Protein AF-0000000074705940 (afdb_homodimer)

Organism: Acropora cervicornis (NCBI:txid6130)

Structure (mmCIF, N/CA/C/O backbone):
data_AF-0000000074705940-model_v1
#
loop_
_entity.id
_entity.type
_entity.pdbx_description
1 polymer 'Gag-Pro-Pol polyprotein'
#
loop_
_atom_site.group_PDB
_atom_site.id
_atom_site.type_symbol
_atom_site.label_atom_id
_atom_site.label_alt_id
_atom_site.label_comp_id
_atom_site.label_asym_id
_atom_site.label_entity_id
_atom_site.label_seq_id
_atom_site.pdbx_PDB_ins_code
_atom_site.Cartn_x
_atom_site.Cartn_y
_atom_site.Cartn_z
_atom_site.occupancy
_atom_site.B_iso_or_equiv
_atom_site.auth_seq_id
_atom_site.auth_comp_id
_atom_site.auth_asym_id
_atom_site.auth_atom_id
_atom_site.pdbx_PDB_model_num
ATOM 1 N N . MET A 1 1 ? -5.082 -8.648 -5.16 1 94.31 1 MET A N 1
ATOM 2 C CA . MET A 1 1 ? -4.391 -9.68 -4.395 1 94.31 1 MET A CA 1
ATOM 3 C C . MET A 1 1 ? -5 -9.82 -3.002 1 94.31 1 MET A C 1
ATOM 5 O O . MET A 1 1 ? -5.445 -8.836 -2.41 1 94.31 1 MET A O 1
ATOM 9 N N . CYS A 1 2 ? -5.07 -11.102 -2.525 1 95.38 2 CYS A N 1
ATOM 10 C CA . CYS A 1 2 ? -5.66 -11.312 -1.208 1 95.38 2 CYS A CA 1
ATOM 11 C C . CYS A 1 2 ? -4.84 -12.312 -0.397 1 95.38 2 CYS A C 1
ATOM 13 O O . CYS A 1 2 ? -4.43 -13.352 -0.914 1 95.38 2 CYS A O 1
ATOM 15 N N . ASP A 1 3 ? -4.586 -11.875 0.833 1 94.19 3 ASP A N 1
ATOM 16 C CA . ASP A 1 3 ? -3.916 -12.789 1.751 1 94.19 3 ASP A CA 1
ATOM 17 C C . ASP A 1 3 ? -4.863 -13.898 2.207 1 94.19 3 ASP A C 1
ATOM 19 O O . ASP A 1 3 ? -5.965 -13.625 2.682 1 94.19 3 ASP A O 1
ATOM 23 N N . TYR A 1 4 ? -4.371 -15.07 2.131 1 91.56 4 TYR A N 1
ATOM 24 C CA . TYR A 1 4 ? -5.238 -16.219 2.369 1 91.56 4 TYR A CA 1
ATOM 25 C C . TYR A 1 4 ? -5.609 -16.328 3.842 1 91.56 4 TYR A C 1
ATOM 27 O O . TYR A 1 4 ? -6.734 -16.703 4.18 1 91.56 4 TYR A O 1
ATOM 35 N N . TYR A 1 5 ? -4.73 -15.961 4.664 1 92.38 5 TYR A N 1
ATOM 36 C CA . TYR A 1 5 ? -4.941 -16.109 6.098 1 92.38 5 TYR A CA 1
ATOM 37 C C . TYR A 1 5 ? -5.824 -14.992 6.641 1 92.38 5 TYR A C 1
ATOM 39 O O . TYR A 1 5 ? -6.867 -15.25 7.246 1 92.38 5 TYR A O 1
ATOM 47 N N . SER A 1 6 ? -5.48 -13.828 6.305 1 94.56 6 SER A N 1
ATOM 48 C CA . SER A 1 6 ? -6.137 -12.68 6.918 1 94.56 6 SER A CA 1
ATOM 49 C C . SER A 1 6 ? -7.34 -12.227 6.098 1 94.56 6 SER A C 1
ATOM 51 O O . SER A 1 6 ? -8.172 -11.461 6.578 1 94.56 6 SER A O 1
ATOM 53 N N . LYS A 1 7 ? -7.348 -12.633 4.785 1 94.62 7 LYS A N 1
ATOM 54 C CA . LYS A 1 7 ? -8.383 -12.203 3.852 1 94.62 7 LYS A CA 1
ATOM 55 C C . LYS A 1 7 ? -8.266 -10.711 3.541 1 94.62 7 LYS A C 1
ATOM 57 O O . LYS A 1 7 ? -9.219 -10.086 3.078 1 94.62 7 LYS A O 1
ATOM 62 N N . PHE A 1 8 ? -7.102 -10.164 3.848 1 96.94 8 PHE A N 1
ATOM 63 C CA . PHE A 1 8 ? -6.836 -8.766 3.557 1 96.94 8 PHE A CA 1
ATOM 64 C C . PHE A 1 8 ? -6.691 -8.539 2.057 1 96.94 8 PHE A C 1
ATOM 66 O O . PHE A 1 8 ? -5.762 -9.055 1.434 1 96.94 8 PHE A O 1
ATOM 73 N N . PRO A 1 9 ? -7.527 -7.691 1.477 1 97.06 9 PRO A N 1
ATOM 74 C CA . PRO A 1 9 ? -7.445 -7.465 0.032 1 97.06 9 PRO A CA 1
ATOM 75 C C . PRO A 1 9 ? -6.566 -6.27 -0.33 1 97.06 9 PRO A C 1
ATOM 77 O O . PRO A 1 9 ? -6.59 -5.25 0.361 1 97.06 9 PRO A O 1
ATOM 80 N N . VAL A 1 10 ? -5.762 -6.418 -1.324 1 96.25 10 VAL A N 1
ATOM 81 C CA . VAL A 1 10 ? -5.027 -5.324 -1.951 1 96.25 10 VAL A CA 1
ATOM 82 C C . VAL A 1 10 ? -5.496 -5.148 -3.395 1 96.25 10 VAL A C 1
ATOM 84 O O . VAL A 1 10 ? -5.484 -6.102 -4.176 1 96.25 10 VAL A O 1
ATOM 87 N N . ILE A 1 11 ? -5.848 -3.875 -3.658 1 94.62 11 ILE A N 1
ATOM 88 C CA . ILE A 1 11 ? -6.406 -3.605 -4.98 1 94.62 11 ILE A CA 1
ATOM 89 C C . ILE A 1 11 ? -5.523 -2.598 -5.715 1 94.62 11 ILE A C 1
ATOM 91 O O . ILE A 1 11 ? -5.113 -1.586 -5.141 1 94.62 11 ILE A O 1
ATOM 95 N N . LYS A 1 12 ? -5.215 -2.91 -6.926 1 93.06 12 LYS A N 1
ATOM 96 C CA . LYS A 1 12 ? -4.48 -2.006 -7.809 1 93.06 12 LYS A CA 1
ATOM 97 C C . LYS A 1 12 ? -5.203 -1.836 -9.141 1 93.06 12 LYS A C 1
ATOM 99 O O . LYS A 1 12 ? -5.746 -2.799 -9.688 1 93.06 12 LYS A O 1
ATOM 104 N N . LYS A 1 13 ? -5.203 -0.625 -9.602 1 87.81 13 LYS A N 1
ATOM 105 C CA . LYS A 1 13 ? -5.863 -0.344 -10.875 1 87.81 13 LYS A CA 1
ATOM 106 C C . LYS A 1 13 ? -4.91 -0.562 -12.047 1 87.81 13 LYS A C 1
ATOM 108 O O . LYS A 1 13 ? -3.764 -0.112 -12.016 1 87.81 13 LYS A O 1
ATOM 113 N N . ILE A 1 14 ? -5.301 -1.332 -12.969 1 89 14 ILE A N 1
ATOM 114 C CA . ILE A 1 14 ? -4.586 -1.507 -14.227 1 89 14 ILE A CA 1
ATOM 115 C C . ILE A 1 14 ? -5.434 -0.977 -15.383 1 89 14 ILE A C 1
ATOM 117 O O . ILE A 1 14 ? -6.57 -1.419 -15.578 1 89 14 ILE A O 1
ATOM 121 N N . PRO A 1 15 ? -4.867 0.043 -16.031 1 82.88 15 PRO A N 1
ATOM 122 C CA . PRO A 1 15 ? -5.641 0.528 -17.172 1 82.88 15 PRO A CA 1
ATOM 123 C C . PRO A 1 15 ? -5.996 -0.584 -18.156 1 82.88 15 PRO A C 1
ATOM 125 O O . PRO A 1 15 ? -5.223 -1.53 -18.328 1 82.88 15 PRO A O 1
ATOM 128 N N . SER A 1 16 ? -7.137 -0.348 -18.734 1 81.75 16 SER A N 1
ATOM 129 C CA . SER A 1 16 ? -7.648 -1.353 -19.656 1 81.75 16 SER A CA 1
ATOM 130 C C . SER A 1 16 ? -6.641 -1.646 -20.766 1 81.75 16 SER A C 1
ATOM 132 O O . SER A 1 16 ? -6.059 -0.725 -21.344 1 81.75 16 SER A O 1
ATOM 134 N N . GLY A 1 17 ? -6.438 -2.924 -21.062 1 80.44 17 GLY A N 1
ATOM 135 C CA . GLY A 1 17 ? -5.562 -3.354 -22.141 1 80.44 17 GLY A CA 1
ATOM 136 C C . GLY A 1 17 ? -4.094 -3.326 -21.75 1 80.44 17 GLY A C 1
ATOM 137 O O . GLY A 1 17 ? -3.227 -3.596 -22.594 1 80.44 17 GLY A O 1
ATOM 138 N N . GLN A 1 18 ? -3.877 -3.062 -20.516 1 82.75 18 GLN A N 1
ATOM 139 C CA . GLN A 1 18 ? -2.48 -2.916 -20.125 1 82.75 18 GLN A CA 1
ATOM 140 C C . GLN A 1 18 ? -2.076 -4.004 -19.125 1 82.75 18 GLN A C 1
ATOM 142 O O . GLN A 1 18 ? -1.107 -3.842 -18.391 1 82.75 18 GLN A O 1
ATOM 147 N N . SER A 1 19 ? -2.83 -5.043 -19.156 1 87.12 19 SER A N 1
ATOM 148 C CA . SER A 1 19 ? -2.508 -6.129 -18.234 1 87.12 19 SER A CA 1
ATOM 149 C C . SER A 1 19 ? -1.449 -7.055 -18.828 1 87.12 19 SER A C 1
ATOM 151 O O . SER A 1 19 ? -1.699 -8.242 -19.016 1 87.12 19 SER A O 1
ATOM 153 N N . THR A 1 20 ? -0.323 -6.531 -19.125 1 90.94 20 THR A N 1
ATOM 154 C CA . THR A 1 20 ? 0.805 -7.309 -19.625 1 90.94 20 THR A CA 1
ATOM 155 C C . THR A 1 20 ? 1.557 -7.973 -18.484 1 90.94 20 THR A C 1
ATOM 157 O O . THR A 1 20 ? 1.357 -7.621 -17.312 1 90.94 20 THR A O 1
ATOM 160 N N . GLY A 1 21 ? 2.352 -8.938 -18.828 1 93.69 21 GLY A N 1
ATOM 161 C CA . GLY A 1 21 ? 3.191 -9.578 -17.828 1 93.69 21 GLY A CA 1
ATOM 162 C C . GLY A 1 21 ? 4.035 -8.594 -17.047 1 93.69 21 GLY A C 1
ATOM 163 O O . GLY A 1 21 ? 4.055 -8.633 -15.812 1 93.69 21 GLY A O 1
ATOM 164 N N . GLN A 1 22 ? 4.59 -7.672 -17.766 1 94.88 22 GLN A N 1
ATOM 165 C CA . GLN A 1 22 ? 5.48 -6.707 -17.125 1 94.88 22 GLN A CA 1
ATOM 166 C C . GLN A 1 22 ? 4.703 -5.773 -16.203 1 94.88 22 GLN A C 1
ATOM 168 O O . GLN A 1 22 ? 5.18 -5.43 -15.117 1 94.88 22 GLN A O 1
ATOM 173 N N . THR A 1 23 ? 3.582 -5.379 -16.625 1 95 23 THR A N 1
ATOM 174 C CA . THR A 1 23 ? 2.756 -4.508 -15.789 1 95 23 THR A CA 1
ATOM 175 C C . THR A 1 23 ? 2.385 -5.203 -14.477 1 95 23 THR A C 1
ATOM 177 O O . THR A 1 23 ? 2.498 -4.609 -13.406 1 95 23 THR A O 1
ATOM 180 N N . VAL A 1 24 ? 2.012 -6.414 -14.594 1 95.56 24 VAL A N 1
ATOM 181 C CA . VAL A 1 24 ? 1.584 -7.172 -13.422 1 95.56 24 VAL A CA 1
ATOM 182 C C . VAL A 1 24 ? 2.779 -7.426 -12.508 1 95.56 24 VAL A C 1
ATOM 184 O O . VAL A 1 24 ? 2.654 -7.363 -11.281 1 95.56 24 VAL A O 1
ATOM 187 N N . VAL A 1 25 ? 3.869 -7.703 -13.109 1 97.06 25 VAL A N 1
ATOM 188 C CA . VAL A 1 25 ? 5.09 -7.887 -12.336 1 97.06 25 VAL A CA 1
ATOM 189 C C . VAL A 1 25 ? 5.379 -6.625 -11.516 1 97.06 25 VAL A C 1
ATOM 191 O O . VAL A 1 25 ? 5.598 -6.699 -10.305 1 97.06 25 VAL A O 1
ATOM 194 N N . ASN A 1 26 ? 5.324 -5.492 -12.156 1 95.62 26 ASN A N 1
ATOM 195 C CA . ASN A 1 26 ? 5.629 -4.238 -11.477 1 95.62 26 ASN A CA 1
ATOM 196 C C . ASN A 1 26 ? 4.633 -3.949 -10.359 1 95.62 26 ASN A C 1
ATOM 198 O O . ASN A 1 26 ? 5.02 -3.475 -9.289 1 95.62 26 ASN A O 1
ATOM 202 N N . LEU A 1 27 ? 3.469 -4.215 -10.625 1 95.5 27 LEU A N 1
ATOM 203 C CA . LEU A 1 27 ? 2.443 -3.984 -9.609 1 95.5 27 LEU A CA 1
ATOM 204 C C . LEU A 1 27 ? 2.633 -4.922 -8.422 1 95.5 27 LEU A C 1
ATOM 206 O O . LEU A 1 27 ? 2.473 -4.512 -7.27 1 95.5 27 LEU A O 1
ATOM 210 N N . THR A 1 28 ? 2.926 -6.141 -8.75 1 97.12 28 THR A N 1
ATOM 211 C CA . THR A 1 28 ? 3.17 -7.113 -7.691 1 97.12 28 THR A CA 1
ATOM 212 C C . THR A 1 28 ? 4.387 -6.711 -6.859 1 97.12 28 THR A C 1
ATOM 214 O O . THR A 1 28 ? 4.363 -6.801 -5.629 1 97.12 28 THR A O 1
ATOM 217 N N . LYS A 1 29 ? 5.43 -6.258 -7.527 1 97.75 29 LYS A N 1
ATOM 218 C CA . LYS A 1 29 ? 6.605 -5.766 -6.82 1 97.75 29 LYS A CA 1
ATOM 219 C C . LYS A 1 29 ? 6.25 -4.605 -5.895 1 97.75 29 LYS A C 1
ATOM 221 O O . LYS A 1 29 ? 6.746 -4.523 -4.77 1 97.75 29 LYS A O 1
ATOM 226 N N . CYS A 1 30 ? 5.445 -3.777 -6.371 1 96.25 30 CYS A N 1
ATOM 227 C CA . CYS A 1 30 ? 4.996 -2.641 -5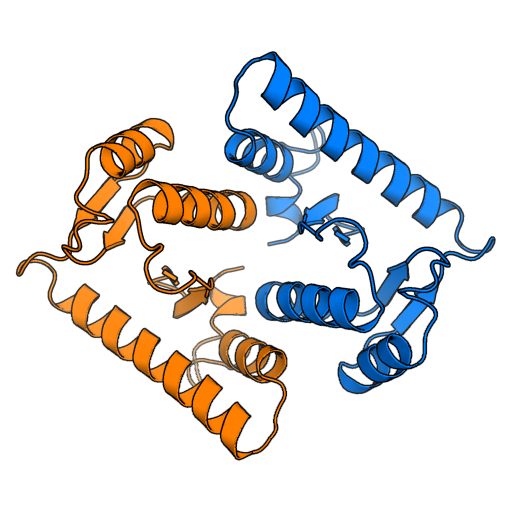.578 1 96.25 30 CYS A CA 1
ATOM 228 C C . CYS A 1 30 ? 4.324 -3.105 -4.289 1 96.25 30 CYS A C 1
ATOM 230 O O . CYS A 1 30 ? 4.656 -2.629 -3.203 1 96.25 30 CYS A O 1
ATOM 232 N N . VAL A 1 31 ? 3.439 -3.994 -4.477 1 96.44 31 VAL A N 1
ATOM 233 C CA . VAL A 1 31 ? 2.713 -4.527 -3.328 1 96.44 31 VAL A CA 1
ATOM 234 C C . VAL A 1 31 ? 3.689 -5.188 -2.357 1 96.44 31 VAL A C 1
ATOM 236 O O . VAL A 1 31 ? 3.65 -4.926 -1.152 1 96.44 31 VAL A O 1
ATOM 239 N N . MET A 1 32 ? 4.609 -5.977 -2.867 1 97.44 32 MET A N 1
ATOM 240 C CA . MET A 1 32 ? 5.547 -6.723 -2.031 1 97.44 32 MET A CA 1
ATOM 241 C C . MET A 1 32 ? 6.523 -5.777 -1.338 1 97.44 32 MET A C 1
ATOM 243 O O . MET A 1 32 ? 6.945 -6.035 -0.209 1 97.44 32 MET A O 1
ATOM 247 N N . SER A 1 33 ? 6.871 -4.742 -2.018 1 97.31 33 SER A N 1
ATOM 248 C CA . SER A 1 33 ? 7.789 -3.781 -1.42 1 97.31 33 SER A CA 1
ATOM 249 C C . SER A 1 33 ? 7.191 -3.152 -0.165 1 97.31 33 SER A C 1
ATOM 251 O O . SER A 1 33 ? 7.926 -2.689 0.711 1 97.31 33 SER A O 1
ATOM 253 N N . GLU A 1 34 ? 5.891 -3.127 -0.079 1 95 34 GLU A N 1
ATOM 254 C CA . GLU A 1 34 ? 5.211 -2.504 1.053 1 95 34 GLU A CA 1
ATOM 255 C C . GLU A 1 34 ? 4.75 -3.549 2.064 1 95 34 GLU A C 1
ATOM 257 O O . GLU A 1 34 ? 4.816 -3.32 3.273 1 95 34 GLU A O 1
ATOM 262 N N . GLN A 1 35 ? 4.395 -4.711 1.562 1 94.62 35 GLN A N 1
ATOM 263 C CA . GLN A 1 35 ? 3.734 -5.676 2.432 1 94.62 35 GLN A CA 1
ATOM 264 C C . GLN A 1 35 ? 4.648 -6.859 2.732 1 94.62 35 GLN A C 1
ATOM 266 O O . GLN A 1 35 ? 4.34 -7.688 3.592 1 94.62 35 GLN A O 1
ATOM 271 N N . GLY A 1 36 ? 5.77 -6.941 1.981 1 94.88 36 GLY A N 1
ATOM 272 C CA . GLY A 1 36 ? 6.656 -8.086 2.121 1 94.88 36 GLY A CA 1
ATOM 273 C C . GLY A 1 36 ? 6.445 -9.133 1.048 1 94.88 36 GLY A C 1
ATOM 274 O O . GLY A 1 36 ? 5.473 -9.078 0.294 1 94.88 36 GLY A O 1
ATOM 275 N N . VAL A 1 37 ? 7.379 -10.047 0.986 1 97.38 37 VAL A N 1
ATOM 276 C CA . VAL A 1 37 ? 7.336 -11.102 -0.019 1 97.38 37 VAL A CA 1
ATOM 277 C C . VAL A 1 37 ? 6.699 -12.352 0.574 1 97.38 37 VAL A C 1
ATOM 279 O O . VAL A 1 37 ? 7.199 -12.906 1.554 1 97.38 37 VAL A O 1
ATOM 282 N N . PRO A 1 38 ? 5.648 -12.828 0.018 1 96.5 38 PRO A N 1
ATOM 283 C CA . PRO A 1 38 ? 5.047 -14.07 0.507 1 96.5 38 PRO A CA 1
ATOM 284 C C . PRO A 1 38 ? 5.836 -15.312 0.088 1 96.5 38 PRO A C 1
ATOM 286 O O . PRO A 1 38 ? 6.672 -15.242 -0.815 1 96.5 38 PRO A O 1
ATOM 289 N N . GLU A 1 39 ? 5.492 -16.391 0.708 1 96.81 39 GLU A N 1
ATOM 290 C CA . GLU A 1 39 ? 6.121 -17.656 0.331 1 96.81 39 GLU A CA 1
ATOM 291 C C . GLU A 1 39 ? 5.559 -18.188 -0.985 1 96.81 39 GLU A C 1
ATOM 293 O O . GLU A 1 39 ? 6.297 -18.734 -1.802 1 96.81 39 GLU A O 1
ATOM 298 N N . VAL A 1 40 ? 4.207 -17.969 -1.119 1 95.38 40 VAL A N 1
ATOM 299 C CA . VAL A 1 40 ? 3.527 -18.531 -2.281 1 95.38 40 VAL A CA 1
ATOM 300 C C . VAL A 1 40 ? 2.541 -17.516 -2.846 1 95.38 40 VAL A C 1
ATOM 302 O O . VAL A 1 40 ? 1.824 -16.844 -2.092 1 95.38 40 VAL A O 1
ATOM 305 N N . ILE A 1 41 ? 2.539 -17.359 -4.121 1 95.38 41 ILE A N 1
ATOM 306 C CA . ILE A 1 41 ? 1.496 -16.625 -4.828 1 95.38 41 ILE A CA 1
ATOM 307 C C . ILE A 1 41 ? 0.746 -17.578 -5.766 1 95.38 41 ILE A C 1
ATOM 309 O O . ILE A 1 41 ? 1.361 -18.297 -6.551 1 95.38 41 ILE A O 1
ATOM 313 N N . ILE A 1 42 ? -0.538 -17.578 -5.609 1 93.38 42 ILE A N 1
ATOM 314 C CA . ILE A 1 42 ? -1.394 -18.359 -6.492 1 93.38 42 ILE A CA 1
ATOM 315 C C . ILE A 1 42 ? -2.164 -17.438 -7.426 1 93.38 42 ILE A C 1
ATOM 317 O O . ILE A 1 42 ? -2.793 -16.469 -6.98 1 93.38 42 ILE A O 1
ATOM 321 N N . SER A 1 43 ? -2.053 -17.672 -8.719 1 91.88 43 SER A N 1
ATOM 322 C CA . SER A 1 43 ? -2.779 -16.859 -9.688 1 91.88 43 SER A CA 1
ATOM 323 C C . SER A 1 43 ? -3.578 -17.734 -10.648 1 91.88 43 SER A C 1
ATOM 325 O O . SER A 1 43 ? -3.445 -18.969 -10.641 1 91.88 43 SER A O 1
ATOM 327 N N . ASP A 1 44 ? -4.449 -17.156 -11.359 1 86.56 44 ASP A N 1
ATOM 328 C CA . ASP A 1 44 ? -5.102 -17.906 -12.43 1 86.56 44 ASP A CA 1
ATOM 329 C C . ASP A 1 44 ? -4.145 -18.141 -13.594 1 86.56 44 ASP A C 1
ATOM 331 O O . ASP A 1 44 ? -2.961 -17.812 -13.508 1 86.56 44 ASP A O 1
ATOM 335 N N . ASN A 1 45 ? -4.617 -18.766 -14.68 1 85.38 45 ASN A N 1
ATOM 336 C CA . ASN A 1 45 ? -3.766 -19.141 -15.805 1 85.38 45 ASN A CA 1
ATOM 337 C C . ASN A 1 45 ? -3.768 -18.078 -16.891 1 85.38 45 ASN A C 1
ATOM 339 O O . ASN A 1 45 ? -3.646 -18.391 -18.078 1 85.38 45 ASN A O 1
ATOM 343 N N . GLY A 1 46 ? -3.906 -16.844 -16.5 1 88.12 46 GLY A N 1
ATOM 344 C CA . GLY A 1 46 ? -3.842 -15.789 -17.484 1 88.12 46 GLY A CA 1
ATOM 345 C C . GLY A 1 46 ? -2.455 -15.602 -18.062 1 88.12 46 GLY A C 1
ATOM 346 O O . GLY A 1 46 ? -1.452 -15.82 -17.391 1 88.12 46 GLY A O 1
ATOM 347 N N . PRO A 1 47 ? -2.432 -15.188 -19.234 1 91.25 47 PRO A N 1
ATOM 348 C CA . PRO A 1 47 ? -1.135 -15.039 -19.906 1 91.25 47 PRO A CA 1
ATOM 349 C C . PRO A 1 47 ? -0.22 -14.047 -19.188 1 91.25 47 PRO A C 1
ATOM 351 O O . PRO A 1 47 ? 1.005 -14.133 -19.297 1 91.25 47 PRO A O 1
ATOM 354 N N . GLN A 1 48 ? -0.798 -13.102 -18.453 1 92.56 48 GLN A N 1
ATOM 355 C CA . GLN A 1 48 ? 0.003 -12.125 -17.719 1 92.56 48 GLN A CA 1
ATOM 356 C C . GLN A 1 48 ? 0.767 -12.781 -16.578 1 92.56 48 GLN A C 1
ATOM 358 O O . GLN A 1 48 ? 1.762 -12.234 -16.094 1 92.56 48 GLN A O 1
ATOM 363 N N . TYR A 1 49 ? 0.332 -13.914 -16.203 1 93.31 49 TYR A N 1
ATOM 364 C CA . TYR A 1 49 ? 0.987 -14.625 -15.117 1 93.31 49 TYR A CA 1
ATOM 365 C C . TYR A 1 49 ? 1.815 -15.789 -15.641 1 93.31 49 TYR A C 1
ATOM 367 O O . TYR A 1 49 ? 2.857 -16.125 -15.07 1 93.31 49 TYR A O 1
ATOM 375 N N . ASP A 1 50 ? 1.225 -16.391 -16.625 1 91.5 50 ASP A N 1
ATOM 376 C CA . ASP A 1 50 ? 1.934 -17.5 -17.266 1 91.5 50 ASP A CA 1
ATOM 377 C C . ASP A 1 50 ? 2.863 -16.984 -18.359 1 91.5 50 ASP A C 1
ATOM 379 O O . ASP A 1 50 ? 2.611 -17.219 -19.547 1 91.5 50 ASP A O 1
ATOM 383 N N . CYS A 1 51 ? 3.887 -16.375 -18.109 1 93.38 51 CYS A N 1
ATOM 384 C CA . CYS A 1 51 ? 4.844 -15.789 -19.047 1 93.38 51 CYS A CA 1
ATOM 385 C C . CYS A 1 51 ? 6.254 -15.805 -18.469 1 93.38 51 CYS A C 1
ATOM 387 O O . CYS A 1 51 ? 6.434 -16.031 -17.266 1 93.38 51 CYS A O 1
ATOM 389 N N . ARG A 1 52 ? 7.18 -15.641 -19.266 1 95.56 52 ARG A N 1
ATOM 390 C CA . ARG A 1 52 ? 8.586 -15.703 -18.875 1 95.56 52 ARG A CA 1
ATOM 391 C C . ARG A 1 52 ? 8.922 -14.609 -17.859 1 95.56 52 ARG A C 1
ATOM 393 O O . ARG A 1 52 ? 9.688 -14.844 -16.922 1 95.56 52 ARG A O 1
ATOM 400 N N . SER A 1 53 ? 8.336 -13.453 -18 1 95.94 53 SER A N 1
ATOM 401 C CA . SER A 1 53 ? 8.633 -12.328 -17.125 1 95.94 53 SER A CA 1
ATOM 402 C C . SER A 1 53 ? 8.211 -12.625 -15.688 1 95.94 53 SER A C 1
ATOM 404 O O . SER A 1 53 ? 8.945 -12.328 -14.75 1 95.94 53 SER A O 1
ATOM 406 N N . TYR A 1 54 ? 7.125 -13.211 -15.555 1 96.81 54 TYR A N 1
ATOM 407 C CA . TYR A 1 54 ? 6.633 -13.492 -14.211 1 96.81 54 TYR A CA 1
ATOM 408 C C . TYR A 1 54 ? 7.41 -14.633 -13.57 1 96.81 54 TYR A C 1
ATOM 410 O O . TYR A 1 54 ? 7.633 -14.641 -12.359 1 96.81 54 TYR A O 1
ATOM 418 N N . LYS A 1 55 ? 7.797 -15.586 -14.383 1 96.31 55 LYS A N 1
ATOM 419 C CA . LYS A 1 55 ? 8.625 -16.672 -13.891 1 96.31 55 LYS A CA 1
ATOM 420 C C . LYS A 1 55 ? 9.977 -16.172 -13.383 1 96.31 55 LYS A C 1
ATOM 422 O O . LYS A 1 55 ? 10.414 -16.547 -12.297 1 96.31 55 LYS A O 1
ATOM 427 N N . GLN A 1 56 ? 10.578 -15.359 -14.141 1 97.62 56 GLN A N 1
ATOM 428 C CA . GLN A 1 56 ? 11.844 -14.758 -13.734 1 97.62 56 GLN A CA 1
ATOM 429 C C . GLN A 1 56 ? 11.68 -13.938 -12.453 1 97.62 56 GLN A C 1
ATOM 431 O O . GLN A 1 56 ? 12.523 -13.984 -11.562 1 97.62 56 GLN A O 1
ATOM 436 N N . PHE A 1 57 ? 10.609 -13.188 -12.477 1 98.06 57 PHE A N 1
ATOM 437 C CA . PHE A 1 57 ? 10.258 -12.367 -11.32 1 98.06 57 PHE A CA 1
ATOM 438 C C . PHE A 1 57 ? 10.156 -13.227 -10.062 1 98.06 57 PHE A C 1
ATOM 440 O O . PHE A 1 57 ? 10.758 -12.906 -9.031 1 98.06 57 PHE A O 1
ATOM 447 N N . SER A 1 58 ? 9.398 -14.328 -10.148 1 98 58 SER A N 1
ATOM 448 C CA . SER A 1 58 ? 9.203 -15.195 -8.992 1 98 58 SER A CA 1
ATOM 449 C C . SER A 1 58 ? 10.523 -15.781 -8.508 1 98 58 SER A C 1
ATOM 451 O O . SER A 1 58 ? 10.758 -15.898 -7.301 1 98 58 SER A O 1
ATOM 453 N N . GLN A 1 59 ? 11.406 -16.109 -9.391 1 97.88 59 GLN A N 1
ATOM 454 C CA . GLN A 1 59 ? 12.711 -16.656 -9.047 1 97.88 59 GLN A CA 1
ATOM 455 C C . GLN A 1 59 ? 13.586 -15.594 -8.367 1 97.88 59 GLN A C 1
ATOM 457 O O . GLN A 1 59 ? 14.195 -15.859 -7.332 1 97.88 59 GLN A O 1
ATOM 462 N N . GLU A 1 60 ? 13.602 -14.453 -8.898 1 97.5 60 GLU A N 1
ATOM 463 C CA . GLU A 1 60 ? 14.445 -13.367 -8.406 1 97.5 60 GLU A CA 1
ATOM 464 C C . GLU A 1 60 ? 14.016 -12.922 -7.012 1 97.5 60 GLU A C 1
ATOM 466 O O . GLU A 1 60 ? 14.859 -12.594 -6.172 1 97.5 60 GLU A O 1
ATOM 471 N N . TRP A 1 61 ? 12.758 -12.914 -6.789 1 98 61 TRP A N 1
ATOM 472 C CA . TRP A 1 61 ? 12.234 -12.398 -5.523 1 98 61 TRP A CA 1
ATOM 473 C C . TRP A 1 61 ? 12.055 -13.523 -4.516 1 98 61 TRP A C 1
ATOM 475 O O . TRP A 1 61 ? 11.766 -13.273 -3.342 1 98 61 TRP A O 1
ATOM 485 N N . GLY A 1 62 ? 12.133 -14.688 -4.984 1 97.81 62 GLY A N 1
ATOM 486 C CA . GLY A 1 62 ? 12.25 -15.82 -4.078 1 97.81 62 GLY A CA 1
ATOM 487 C C . GLY A 1 62 ? 10.914 -16.297 -3.535 1 97.81 62 GLY A C 1
ATOM 488 O O . GLY A 1 62 ? 10.789 -16.578 -2.342 1 97.81 62 GLY A O 1
ATOM 489 N N . PHE A 1 63 ? 9.945 -16.406 -4.309 1 97.75 63 PHE A N 1
ATOM 490 C CA . PHE A 1 63 ? 8.672 -16.984 -3.9 1 97.75 63 PHE A CA 1
ATOM 491 C C . PHE A 1 63 ? 8.219 -18.062 -4.891 1 97.75 63 PHE A C 1
ATOM 493 O O . PHE A 1 63 ? 8.703 -18.109 -6.023 1 97.75 63 PHE A O 1
ATOM 500 N N . LYS A 1 64 ? 7.332 -18.906 -4.484 1 96.62 64 LYS A N 1
ATOM 501 C CA . LYS A 1 64 ? 6.75 -19.922 -5.355 1 96.62 64 LYS A CA 1
ATOM 502 C C . LYS A 1 64 ? 5.48 -19.406 -6.035 1 96.62 64 LYS A C 1
ATOM 504 O O . LYS A 1 64 ? 4.586 -18.891 -5.371 1 96.62 64 LYS A O 1
ATOM 509 N N . HIS A 1 65 ? 5.496 -19.469 -7.297 1 95.44 65 HIS A N 1
ATOM 510 C CA . HIS A 1 65 ? 4.312 -19.078 -8.055 1 95.44 65 HIS A CA 1
ATOM 511 C C . HIS A 1 65 ? 3.557 -20.297 -8.57 1 95.44 65 HIS A C 1
ATOM 513 O O . HIS A 1 65 ? 4.137 -21.156 -9.234 1 95.44 65 HIS A O 1
ATOM 519 N N . ILE A 1 66 ? 2.307 -20.344 -8.219 1 91.56 66 ILE A N 1
ATOM 520 C CA . ILE A 1 66 ? 1.465 -21.438 -8.664 1 91.56 66 ILE A CA 1
ATOM 521 C C . ILE A 1 66 ? 0.28 -20.906 -9.461 1 91.56 66 ILE A C 1
ATOM 523 O O . ILE A 1 66 ? -0.364 -19.938 -9.047 1 91.56 66 ILE A O 1
ATOM 527 N N . THR A 1 67 ? 0.127 -21.359 -10.617 1 85.12 67 THR A N 1
ATOM 528 C CA . THR A 1 67 ? -1.055 -20.984 -11.383 1 85.12 67 THR A CA 1
ATOM 529 C C . THR A 1 67 ? -2.199 -21.969 -11.125 1 85.12 67 THR A C 1
ATOM 531 O O . THR A 1 67 ? -1.966 -23.141 -10.844 1 85.12 67 THR A O 1
ATOM 534 N N . SER A 1 68 ? -3.436 -21.328 -10.797 1 72.69 68 SER A N 1
ATOM 535 C CA . SER A 1 68 ? -4.621 -22.047 -10.359 1 72.69 68 SER A CA 1
ATOM 536 C C . SER A 1 68 ? -4.93 -23.219 -11.289 1 72.69 68 SER A C 1
ATOM 538 O O . SER A 1 68 ? -4.883 -23.078 -12.516 1 72.69 68 SER A O 1
ATOM 540 N N . SER A 1 69 ? -4.316 -24.25 -11.016 1 61.81 69 SER A N 1
ATOM 541 C CA . SER A 1 69 ? -4.605 -25.531 -11.633 1 61.81 69 SER A CA 1
ATOM 542 C C . SER A 1 69 ? -5.797 -26.219 -10.969 1 61.81 69 SER A C 1
ATOM 544 O O . SER A 1 69 ? -6.152 -25.891 -9.836 1 61.81 69 SER A O 1
ATOM 546 N N . PRO A 1 70 ? -6.516 -27.031 -11.742 1 63.59 70 PRO A N 1
ATOM 547 C CA . PRO A 1 70 ? -7.539 -27.922 -11.188 1 63.59 70 PRO A CA 1
ATOM 548 C C . PRO A 1 70 ? -7.148 -28.484 -9.828 1 63.59 70 PRO A C 1
ATOM 550 O O . PRO A 1 70 ? -8.016 -28.906 -9.062 1 63.59 70 PRO A O 1
ATOM 553 N N . ARG A 1 71 ? -5.93 -28.297 -9.477 1 60.81 71 ARG A N 1
ATOM 554 C CA . ARG A 1 71 ? -5.434 -28.922 -8.25 1 60.81 71 ARG A CA 1
ATOM 555 C C . ARG A 1 71 ? -5.684 -28.047 -7.039 1 60.81 71 ARG A C 1
ATOM 557 O O . ARG A 1 71 ? -5.625 -28.516 -5.898 1 60.81 71 ARG A O 1
ATOM 564 N N . TYR A 1 72 ? -6.098 -26.734 -7.375 1 69.31 72 TYR A N 1
ATOM 565 C CA . TYR A 1 72 ? -6.324 -25.875 -6.223 1 69.31 72 TYR A CA 1
ATOM 566 C C . TYR A 1 72 ? -7.738 -25.297 -6.234 1 69.31 72 TYR A C 1
ATOM 568 O O . TYR A 1 72 ? -7.926 -24.078 -6.25 1 69.31 72 TYR A O 1
ATOM 576 N N . PRO A 1 73 ? -8.586 -26.125 -6.188 1 70.88 73 PRO A N 1
ATOM 577 C CA . PRO A 1 73 ? -9.977 -25.688 -6.258 1 70.88 73 PRO A CA 1
ATOM 578 C C . PRO A 1 73 ? -10.359 -24.75 -5.109 1 70.88 73 PRO A C 1
ATOM 580 O O . PRO A 1 73 ? -11.102 -23.781 -5.312 1 70.88 73 PRO A O 1
ATOM 583 N N . GLN A 1 74 ? -9.781 -25.016 -3.979 1 74.31 74 GLN A N 1
ATOM 584 C CA . GLN A 1 74 ? -10.117 -24.234 -2.799 1 74.31 74 GLN A CA 1
ATOM 585 C C . GLN A 1 74 ? -9.609 -22.797 -2.93 1 74.31 74 GLN A C 1
ATOM 587 O O . GLN A 1 74 ? -10.312 -21.844 -2.574 1 74.31 74 GLN A O 1
ATOM 592 N N . SER A 1 75 ? -8.484 -22.641 -3.486 1 76.44 75 SER A N 1
ATOM 593 C CA . SER A 1 75 ? -7.918 -21.297 -3.645 1 76.44 75 SER A CA 1
ATOM 594 C C . SER A 1 75 ? -8.695 -20.484 -4.676 1 76.44 75 SER A C 1
ATOM 596 O O . SER A 1 75 ? -8.867 -19.281 -4.52 1 76.44 75 SER A O 1
ATOM 598 N N . ASN A 1 76 ? -9.203 -21.203 -5.672 1 81.31 76 ASN A N 1
ATOM 599 C CA . ASN A 1 76 ? -10 -20.516 -6.688 1 81.31 76 ASN A CA 1
ATOM 600 C C . ASN A 1 76 ? -11.32 -20.016 -6.121 1 81.31 76 ASN A C 1
ATOM 602 O O . ASN A 1 76 ? -11.719 -18.875 -6.383 1 81.31 76 ASN A O 1
ATOM 606 N N . GLY A 1 77 ? -11.906 -20.875 -5.434 1 85.19 77 GLY A N 1
ATOM 607 C CA . GLY A 1 77 ? -13.148 -20.453 -4.797 1 85.19 77 GLY A CA 1
ATOM 608 C C . GLY A 1 77 ? -12.953 -19.312 -3.816 1 85.19 77 GLY A C 1
ATOM 609 O O . GLY A 1 77 ? -13.773 -18.391 -3.771 1 85.19 77 GLY A O 1
ATOM 610 N N . PHE A 1 78 ? -11.875 -19.391 -3.088 1 90.44 78 PHE A N 1
ATOM 611 C CA . PHE A 1 78 ? -11.547 -18.344 -2.121 1 90.44 78 PHE A CA 1
ATOM 612 C C . PHE A 1 78 ? -11.398 -17 -2.811 1 90.44 78 PHE A C 1
ATOM 614 O O . PHE A 1 78 ? -12.055 -16.016 -2.428 1 90.44 78 PHE A O 1
ATOM 621 N N . ILE A 1 79 ? -10.57 -16.891 -3.859 1 91.19 79 ILE A N 1
ATOM 622 C CA . ILE A 1 79 ? -10.273 -15.609 -4.48 1 91.19 79 ILE A CA 1
ATOM 623 C C . ILE A 1 79 ? -11.523 -15.078 -5.188 1 91.19 79 ILE A C 1
ATOM 625 O O . ILE A 1 79 ? -11.758 -13.867 -5.223 1 91.19 79 ILE A O 1
ATOM 629 N N . GLU A 1 80 ? -12.312 -16 -5.812 1 90.06 80 GLU A N 1
ATOM 630 C CA . GLU A 1 80 ? -13.555 -15.594 -6.449 1 90.06 80 GLU A CA 1
ATOM 631 C C . GLU A 1 80 ? -14.5 -14.93 -5.449 1 90.06 80 GLU A C 1
ATOM 633 O O . GLU A 1 80 ? -15.109 -13.898 -5.75 1 90.06 80 GLU A O 1
ATOM 638 N N . ARG A 1 81 ? -14.602 -15.492 -4.277 1 93.69 81 ARG A N 1
ATOM 639 C CA . ARG A 1 81 ? -15.445 -14.914 -3.232 1 93.69 81 ARG A CA 1
ATOM 640 C C . ARG A 1 81 ? -14.898 -13.57 -2.771 1 93.69 81 ARG A C 1
ATOM 642 O O . ARG A 1 81 ? -15.664 -12.625 -2.568 1 93.69 81 ARG A O 1
ATOM 649 N N . GLN A 1 82 ? -13.562 -13.477 -2.596 1 94.88 82 GLN A N 1
ATOM 650 C CA . GLN A 1 82 ? -12.945 -12.227 -2.16 1 94.88 82 GLN A CA 1
ATOM 651 C C . GLN A 1 82 ? -13.141 -11.125 -3.197 1 94.88 82 GLN A C 1
ATOM 653 O O . GLN A 1 82 ? -13.438 -9.984 -2.848 1 94.88 82 GLN A O 1
ATOM 658 N N . VAL A 1 83 ? -12.992 -11.461 -4.469 1 94.25 83 VAL A N 1
ATOM 659 C CA . VAL A 1 83 ? -13.18 -10.492 -5.543 1 94.25 83 VAL A CA 1
ATOM 660 C C . VAL A 1 83 ? -14.625 -10.008 -5.559 1 94.25 83 VAL A C 1
ATOM 662 O O . VAL A 1 83 ? -14.883 -8.812 -5.723 1 94.25 83 VAL A O 1
ATOM 665 N N . GLN A 1 84 ? -15.523 -10.891 -5.367 1 96.31 84 GLN A N 1
ATOM 666 C CA . GLN A 1 84 ? -16.938 -10.516 -5.32 1 96.31 84 GLN A CA 1
ATOM 667 C C . GLN A 1 84 ? -17.219 -9.578 -4.148 1 96.31 84 GLN A C 1
ATOM 669 O O . GLN A 1 84 ? -17.969 -8.609 -4.289 1 96.31 84 GLN A O 1
ATOM 674 N N . THR A 1 85 ? -16.656 -9.922 -3.012 1 96.81 85 THR A N 1
ATOM 675 C CA . THR A 1 85 ? -16.812 -9.086 -1.829 1 96.81 85 THR A CA 1
ATOM 676 C C . THR A 1 85 ? -16.312 -7.668 -2.096 1 96.81 85 THR A C 1
ATOM 678 O O . THR A 1 85 ? -17 -6.691 -1.78 1 96.81 85 THR A O 1
ATOM 681 N N . VAL A 1 86 ? -15.18 -7.543 -2.725 1 97.31 86 VAL A N 1
ATOM 682 C CA . VAL A 1 86 ? -14.586 -6.246 -3.039 1 97.31 86 VAL A CA 1
ATOM 683 C C . VAL A 1 86 ? -15.461 -5.508 -4.043 1 97.31 86 VAL A C 1
ATOM 685 O O . VAL A 1 86 ? -15.758 -4.324 -3.869 1 97.31 86 VAL A O 1
ATOM 688 N N . LYS A 1 87 ? -15.859 -6.215 -5.062 1 97.38 87 LYS A N 1
ATOM 689 C CA . LYS A 1 87 ? -16.719 -5.609 -6.082 1 97.38 87 LYS A CA 1
ATOM 690 C C . LYS A 1 87 ? -18.016 -5.102 -5.477 1 97.38 87 LYS A C 1
ATOM 692 O O . LYS A 1 87 ? -18.453 -3.986 -5.777 1 97.38 87 LYS A O 1
ATOM 697 N N . ASN A 1 88 ? -18.641 -5.922 -4.664 1 97.81 88 ASN A N 1
ATOM 698 C CA . ASN A 1 88 ? -19.875 -5.523 -4.016 1 97.81 88 ASN A CA 1
ATOM 699 C C . ASN A 1 88 ? -19.688 -4.305 -3.121 1 97.81 88 ASN A C 1
ATOM 701 O O . ASN A 1 88 ? -20.531 -3.408 -3.088 1 97.81 88 ASN A O 1
ATOM 705 N N . THR A 1 89 ? -18.594 -4.32 -2.398 1 97.75 89 THR A N 1
ATOM 706 C CA . THR A 1 89 ? -18.266 -3.201 -1.52 1 97.75 89 THR A CA 1
ATOM 707 C C . THR A 1 89 ? -18.141 -1.908 -2.318 1 97.75 89 THR A C 1
ATOM 709 O O . THR A 1 89 ? -18.703 -0.881 -1.944 1 97.75 89 THR A O 1
ATOM 712 N N . LEU A 1 90 ? -17.453 -1.944 -3.439 1 97.38 90 LEU A N 1
ATOM 713 C CA . LEU A 1 90 ? -17.234 -0.762 -4.262 1 97.38 90 LEU A CA 1
ATOM 714 C C . LEU A 1 90 ? -18.5 -0.343 -4.98 1 97.38 90 LEU A C 1
ATOM 716 O O . LEU A 1 90 ? -18.766 0.851 -5.148 1 97.38 90 LEU A O 1
ATOM 720 N N . ASP A 1 91 ? -19.266 -1.33 -5.41 1 97.81 91 ASP A N 1
ATOM 721 C CA . ASP A 1 91 ? -20.547 -1.033 -6.051 1 97.81 91 ASP A CA 1
ATOM 722 C C . ASP A 1 91 ? -21.5 -0.331 -5.082 1 97.81 91 ASP A C 1
ATOM 724 O O . ASP A 1 91 ? -22.172 0.633 -5.453 1 97.81 91 ASP A O 1
ATOM 728 N N . LYS A 1 92 ? -21.625 -0.841 -3.898 1 97.56 92 LYS A N 1
ATOM 729 C CA . LYS A 1 92 ? -22.469 -0.22 -2.883 1 97.56 92 LYS A CA 1
ATOM 730 C C . LYS A 1 92 ? -22.016 1.207 -2.588 1 97.56 92 LYS A C 1
ATOM 732 O O . LYS A 1 92 ? -22.844 2.104 -2.412 1 97.56 92 LYS A O 1
ATOM 737 N N . ALA A 1 93 ? -20.672 1.368 -2.439 1 97.31 93 ALA A N 1
ATOM 738 C CA . ALA A 1 93 ? -20.141 2.707 -2.215 1 97.31 93 ALA A CA 1
ATOM 739 C C . ALA A 1 93 ? -20.562 3.662 -3.328 1 97.31 93 ALA A C 1
ATOM 741 O O . ALA A 1 93 ? -20.953 4.797 -3.061 1 97.31 93 ALA A O 1
ATOM 742 N N . LYS A 1 94 ? -20.469 3.184 -4.547 1 96.88 94 LYS A N 1
ATOM 743 C CA . LYS A 1 94 ? -20.844 3.994 -5.699 1 96.88 94 LYS A CA 1
ATOM 744 C C . LYS A 1 94 ? -22.328 4.363 -5.652 1 96.88 94 LYS A C 1
ATOM 746 O O . LYS A 1 94 ? -22.688 5.52 -5.871 1 96.88 94 LYS A O 1
ATOM 751 N N . LYS A 1 95 ? -23.172 3.465 -5.371 1 97.25 95 LYS A N 1
ATOM 752 C CA . LYS A 1 95 ? -24.625 3.662 -5.352 1 97.25 95 LYS A CA 1
ATOM 753 C C . LYS A 1 95 ? -25.031 4.602 -4.227 1 97.25 95 LYS A C 1
ATOM 755 O O . LYS A 1 95 ? -25.938 5.414 -4.391 1 97.25 95 LYS A O 1
ATOM 760 N N . SER A 1 96 ? -24.406 4.5 -3.098 1 96.81 96 SER A N 1
ATOM 761 C CA . SER A 1 96 ? -24.781 5.293 -1.928 1 96.81 96 SER A CA 1
ATOM 762 C C . SER A 1 96 ? -24.047 6.629 -1.909 1 96.81 96 SER A C 1
ATOM 764 O O . SER A 1 96 ? -24.328 7.488 -1.074 1 96.81 96 SER A O 1
ATOM 766 N N . GLY A 1 97 ? -22.953 6.738 -2.73 1 95.81 97 GLY A N 1
ATOM 767 C CA . GLY A 1 97 ? -22.156 7.949 -2.75 1 95.81 97 GLY A CA 1
ATOM 768 C C . GLY A 1 97 ? -21.094 7.977 -1.676 1 95.81 97 GLY A C 1
ATOM 769 O O . GLY A 1 97 ? -20.547 9.039 -1.352 1 95.81 97 GLY A O 1
ATOM 770 N N . GLN A 1 98 ? -20.875 6.848 -1.133 1 95.81 98 GLN A N 1
ATOM 771 C CA . GLN A 1 98 ? -19.828 6.738 -0.115 1 95.81 98 GLN A CA 1
ATOM 772 C C . GLN A 1 98 ? -18.438 6.75 -0.744 1 95.81 98 GLN A C 1
ATOM 774 O O . GLN A 1 98 ? -18.266 6.328 -1.89 1 95.81 98 GLN A O 1
ATOM 779 N N . ASP A 1 99 ? -17.5 7.277 -0.057 1 96.44 99 ASP A N 1
ATOM 780 C CA . ASP A 1 99 ? -16.109 7.27 -0.486 1 96.44 99 ASP A CA 1
ATOM 781 C C . ASP A 1 99 ? -15.586 5.84 -0.611 1 96.44 99 ASP A C 1
ATOM 783 O O . ASP A 1 99 ? -15.594 5.082 0.362 1 96.44 99 ASP A O 1
ATOM 787 N N . PRO A 1 100 ? -15.141 5.504 -1.783 1 97.06 100 PRO A N 1
ATOM 788 C CA . PRO A 1 100 ? -14.688 4.129 -1.975 1 97.06 100 PRO A CA 1
ATOM 789 C C . PRO A 1 100 ? -13.484 3.777 -1.095 1 97.06 100 PRO A C 1
ATOM 791 O O . PRO A 1 100 ? -13.344 2.629 -0.666 1 97.06 100 PRO A O 1
ATOM 794 N N . TYR A 1 101 ? -12.641 4.707 -0.901 1 97.75 101 TYR A N 1
ATOM 795 C CA . TYR A 1 101 ? -11.5 4.445 -0.032 1 97.75 101 TYR A CA 1
ATOM 796 C C . TYR A 1 101 ? -11.953 4.141 1.391 1 97.75 101 TYR A C 1
ATOM 798 O O . TYR A 1 101 ? -11.406 3.256 2.051 1 97.75 101 TYR A O 1
ATOM 806 N N . MET A 1 102 ? -12.906 4.848 1.813 1 97.69 102 MET A N 1
ATOM 807 C CA . MET A 1 102 ? -13.453 4.598 3.143 1 97.69 102 MET A CA 1
ATOM 808 C C . MET A 1 102 ? -14.109 3.223 3.213 1 97.69 102 MET A C 1
ATOM 810 O O . MET A 1 102 ? -13.977 2.52 4.219 1 97.69 102 MET A O 1
ATOM 814 N N . SER A 1 103 ? -14.82 2.918 2.193 1 98.06 103 SER A N 1
ATOM 815 C CA . SER A 1 103 ? -15.469 1.608 2.146 1 98.06 103 SER A CA 1
ATOM 816 C C . SER A 1 103 ? -14.438 0.485 2.211 1 98.06 103 SER A C 1
ATOM 818 O O . SER A 1 103 ? -14.648 -0.521 2.893 1 98.06 103 SER A O 1
ATOM 820 N N . MET A 1 104 ? -13.352 0.642 1.558 1 98 104 MET A N 1
ATOM 821 C CA . MET A 1 104 ? -12.297 -0.367 1.582 1 98 104 MET A CA 1
ATOM 822 C C . MET A 1 104 ? -11.625 -0.422 2.951 1 98 104 MET A C 1
ATOM 824 O O . MET A 1 104 ? -11.281 -1.502 3.434 1 98 104 MET A O 1
ATOM 828 N N . LEU A 1 105 ? -11.391 0.743 3.527 1 98 105 LEU A N 1
ATOM 829 C CA . LEU A 1 105 ? -10.859 0.791 4.883 1 98 105 LEU A CA 1
ATOM 830 C C . LEU A 1 105 ? -11.742 -0.002 5.844 1 98 105 LEU A C 1
ATOM 832 O O . LEU A 1 105 ? -11.242 -0.788 6.648 1 98 105 LEU A O 1
ATOM 836 N N . CYS A 1 106 ? -13.016 0.223 5.711 1 97.69 106 CYS A N 1
ATOM 837 C CA . CYS A 1 106 ? -13.977 -0.467 6.57 1 97.69 106 CYS A CA 1
ATOM 838 C C . CYS A 1 106 ? -13.93 -1.973 6.336 1 97.69 106 CYS A C 1
ATOM 840 O O . CYS A 1 106 ? -13.922 -2.752 7.293 1 97.69 106 CYS A O 1
ATOM 842 N N . LEU A 1 107 ? -13.922 -2.328 5.082 1 97.75 107 LEU A N 1
ATOM 843 C CA . LEU A 1 107 ? -13.836 -3.746 4.754 1 97.75 107 LEU A CA 1
ATOM 844 C C . LEU A 1 107 ? -12.633 -4.395 5.43 1 97.75 107 LEU A C 1
ATOM 846 O O . LEU A 1 107 ? -12.734 -5.492 5.977 1 97.75 107 LEU A O 1
ATOM 850 N N . ARG A 1 108 ? -11.484 -3.738 5.465 1 97.38 108 ARG A N 1
ATOM 851 C CA . ARG A 1 108 ? -10.219 -4.254 5.992 1 97.38 108 ARG A CA 1
ATOM 852 C C . ARG A 1 108 ? -10.219 -4.246 7.516 1 97.38 108 ARG A C 1
ATOM 854 O O . ARG A 1 108 ? -9.492 -5.02 8.148 1 97.38 108 ARG A O 1
ATOM 861 N N . SER A 1 109 ? -11.062 -3.4 8.109 1 96.94 109 SER A N 1
ATOM 862 C CA . SER A 1 109 ? -10.984 -3.17 9.555 1 96.94 109 SER A CA 1
ATOM 863 C C . SER A 1 109 ? -12.18 -3.775 10.273 1 96.94 109 SER A C 1
ATOM 865 O O . SER A 1 109 ? -12.273 -3.697 11.5 1 96.94 109 SER A O 1
ATOM 867 N N . THR A 1 110 ? -13.102 -4.359 9.531 1 96.12 110 THR A N 1
ATOM 868 C CA . THR A 1 110 ? -14.273 -4.988 10.133 1 96.12 110 THR A CA 1
ATOM 869 C C . THR A 1 110 ? -13.984 -6.453 10.469 1 96.12 110 THR A C 1
ATOM 871 O O . THR A 1 110 ? -13.461 -7.191 9.641 1 96.12 110 THR A O 1
ATOM 874 N N . PRO A 1 111 ? -14.328 -6.801 11.688 1 95.69 111 PRO A N 1
ATOM 875 C CA . PRO A 1 111 ? -14.117 -8.211 12.039 1 95.69 111 PRO A CA 1
ATOM 876 C C . PRO A 1 111 ? -14.789 -9.172 11.062 1 95.69 111 PRO A C 1
ATOM 878 O O . PRO A 1 111 ? -15.883 -8.891 10.57 1 95.69 111 PRO A O 1
ATOM 881 N N . LEU A 1 112 ? -14.133 -10.25 10.82 1 92.06 112 LEU A N 1
ATOM 882 C CA . LEU A 1 112 ? -14.648 -11.258 9.898 1 92.06 112 LEU A CA 1
ATOM 883 C C . LEU A 1 112 ? -15.867 -11.961 10.484 1 92.06 112 LEU A C 1
ATOM 885 O O . LEU A 1 112 ? -16.766 -12.375 9.75 1 92.06 112 LEU A O 1
ATOM 889 N N . ASP A 1 113 ? -15.797 -12.141 11.711 1 89.38 113 ASP A N 1
ATOM 890 C CA . ASP A 1 113 ? -16.922 -12.719 12.445 1 89.38 113 ASP A CA 1
ATOM 891 C C . ASP A 1 113 ? -16.844 -12.359 13.922 1 89.38 113 ASP A C 1
ATOM 893 O O . ASP A 1 113 ? -15.992 -11.578 14.336 1 89.38 113 ASP A O 1
ATOM 897 N N . SER A 1 114 ? -17.797 -12.82 14.719 1 90.62 114 SER A N 1
ATOM 898 C CA . SER A 1 114 ? -17.875 -12.5 16.141 1 90.62 114 SER A CA 1
ATOM 899 C C . SER A 1 114 ? -16.625 -12.945 16.891 1 90.62 114 SER A C 1
ATOM 901 O O . SER A 1 114 ? -16.281 -12.367 17.922 1 90.62 114 SER A O 1
ATOM 903 N N . GLN A 1 115 ? -15.938 -13.836 16.344 1 92.56 115 GLN A N 1
ATOM 904 C CA . GLN A 1 115 ? -14.812 -14.406 17.078 1 92.56 115 GLN A CA 1
ATOM 905 C C . GLN A 1 115 ? -13.5 -14.156 16.344 1 92.56 115 GLN A C 1
ATOM 907 O O . GLN A 1 115 ? -12.43 -14.523 16.844 1 92.56 115 GLN A O 1
ATOM 912 N N . LEU 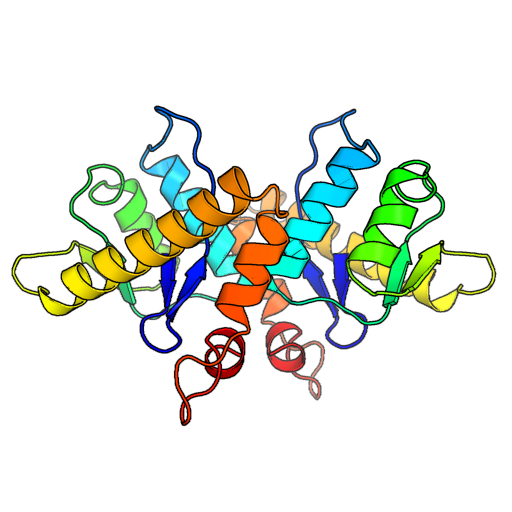A 1 116 ? -13.602 -13.633 15.195 1 92 116 LEU A N 1
ATOM 913 C CA . LEU A 1 116 ? -12.391 -13.445 14.398 1 92 116 LEU A CA 1
ATOM 914 C C . LEU A 1 116 ? -12.102 -11.961 14.195 1 92 116 LEU A C 1
ATOM 916 O O . LEU A 1 116 ? -13.008 -11.172 13.922 1 92 116 LEU A O 1
ATOM 920 N N . PRO A 1 117 ? -10.875 -11.617 14.422 1 96 117 PRO A N 1
ATOM 921 C CA . PRO A 1 117 ? -10.516 -10.211 14.211 1 96 117 PRO A CA 1
ATOM 922 C C . PRO A 1 117 ? -10.664 -9.781 12.75 1 96 117 PRO A C 1
ATOM 924 O O . PRO A 1 117 ? -11.062 -10.586 11.906 1 96 117 PRO A O 1
ATOM 927 N N . SER A 1 118 ? -10.531 -8.562 12.477 1 96.69 118 SER A N 1
ATOM 928 C CA . SER A 1 118 ? -10.594 -8.023 11.125 1 96.69 118 SER A CA 1
ATOM 929 C C . SER A 1 118 ? -9.398 -8.469 10.289 1 96.69 118 SER A C 1
ATOM 931 O O . SER A 1 118 ? -8.391 -8.914 10.836 1 96.69 118 SER A O 1
ATOM 933 N N . PRO A 1 119 ? -9.453 -8.367 8.977 1 96.12 119 PRO A N 1
ATOM 934 C CA . PRO A 1 119 ? -8.312 -8.672 8.109 1 96.12 119 PRO A CA 1
ATOM 935 C C . PRO A 1 119 ? -7.059 -7.887 8.492 1 96.12 119 PRO A C 1
ATOM 937 O O . PRO A 1 119 ? -5.965 -8.453 8.547 1 96.12 119 PRO A O 1
ATOM 940 N N . ALA A 1 120 ? -7.238 -6.625 8.797 1 95.19 120 ALA A N 1
ATOM 941 C CA . ALA A 1 120 ? -6.098 -5.789 9.172 1 95.19 120 ALA A CA 1
ATOM 942 C C . ALA A 1 120 ? -5.441 -6.297 10.453 1 95.19 120 ALA A C 1
ATOM 944 O O . ALA A 1 120 ? -4.215 -6.355 10.555 1 95.19 120 ALA A O 1
ATOM 945 N N . GLU A 1 121 ? -6.27 -6.703 11.414 1 94.44 121 GLU A N 1
ATOM 946 C CA . GLU A 1 121 ? -5.766 -7.207 12.688 1 94.44 121 GLU A CA 1
ATOM 947 C C . GLU A 1 121 ? -5.031 -8.531 12.508 1 94.44 121 GLU A C 1
ATOM 949 O O . GLU A 1 121 ? -4.062 -8.812 13.219 1 94.44 121 GLU A O 1
ATOM 954 N N . LEU A 1 122 ? -5.566 -9.32 11.633 1 93.88 122 LEU A N 1
ATOM 955 C CA . LEU A 1 122 ? -4.957 -10.625 11.391 1 93.88 122 LEU A CA 1
ATOM 956 C C . LEU A 1 122 ? -3.65 -10.477 10.617 1 93.88 122 LEU A C 1
ATOM 958 O O . LEU A 1 122 ? -2.711 -11.25 10.836 1 93.88 122 LEU A O 1
ATOM 962 N N . LEU A 1 123 ? -3.572 -9.586 9.734 1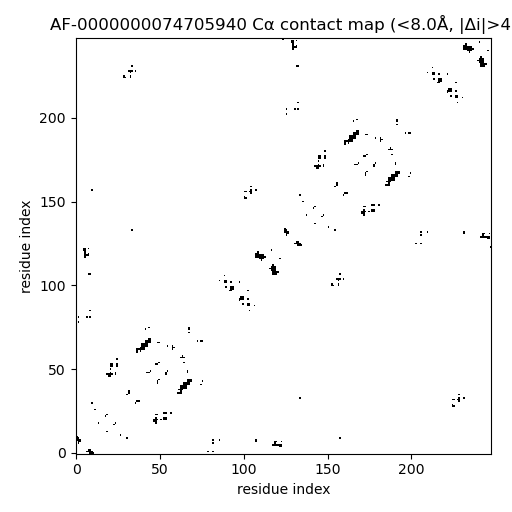 91.62 123 LEU A N 1
ATOM 963 C CA . LEU A 1 123 ? -2.398 -9.414 8.891 1 91.62 123 LEU A CA 1
ATOM 964 C C . LEU A 1 123 ? -1.257 -8.766 9.656 1 91.62 123 LEU A C 1
ATOM 966 O O . LEU A 1 123 ? -0.087 -9.07 9.422 1 91.62 123 LEU A O 1
ATOM 970 N N . TYR A 1 124 ? -1.547 -7.699 10.492 1 86.06 124 TYR A N 1
ATOM 971 C CA . TYR A 1 124 ? -0.533 -6.914 11.18 1 86.06 124 TYR A CA 1
ATOM 972 C C . TYR A 1 124 ? -0.594 -7.152 12.688 1 86.06 124 TYR A C 1
ATOM 974 O O . TYR A 1 124 ? 0.424 -7.066 13.375 1 86.06 124 TYR A O 1
ATOM 982 N N . MET B 1 1 ? 5.031 9.773 2.402 1 94.25 1 MET B N 1
ATOM 983 C CA . MET B 1 1 ? 4.566 9.789 3.787 1 94.25 1 MET B CA 1
ATOM 984 C C . MET B 1 1 ? 5.414 8.867 4.656 1 94.25 1 MET B C 1
ATOM 986 O O . MET B 1 1 ? 5.871 7.816 4.195 1 94.25 1 MET B O 1
ATOM 990 N N . CYS B 1 2 ? 5.68 9.328 5.914 1 95.44 2 CYS B N 1
ATOM 991 C CA . CYS B 1 2 ? 6.504 8.5 6.793 1 95.44 2 CYS B CA 1
ATOM 992 C C . CYS B 1 2 ? 5.922 8.453 8.203 1 95.44 2 CYS B C 1
ATOM 994 O O . CYS B 1 2 ? 5.52 9.484 8.75 1 95.44 2 CYS B O 1
ATOM 996 N N . ASP B 1 3 ? 5.844 7.219 8.68 1 94.12 3 ASP B N 1
ATOM 997 C CA . ASP B 1 3 ? 5.426 7.051 10.07 1 94.12 3 ASP B CA 1
ATOM 998 C C . ASP B 1 3 ? 6.523 7.492 11.031 1 94.12 3 ASP B C 1
ATOM 1000 O O . ASP B 1 3 ? 7.672 7.055 10.914 1 94.12 3 ASP B O 1
ATOM 1004 N N . TYR B 1 4 ? 6.125 8.258 11.969 1 91.5 4 TYR B N 1
ATOM 1005 C CA . TYR B 1 4 ? 7.113 8.875 12.844 1 91.5 4 TYR B CA 1
ATOM 1006 C C . TYR B 1 4 ? 7.746 7.852 13.773 1 91.5 4 TYR B C 1
ATOM 1008 O O . TYR B 1 4 ? 8.938 7.926 14.078 1 91.5 4 TYR B O 1
ATOM 1016 N N . TYR B 1 5 ? 6.992 6.922 14.164 1 92.19 5 TYR B N 1
ATOM 1017 C CA . TYR B 1 5 ? 7.461 5.938 15.141 1 92.19 5 TYR B CA 1
ATOM 1018 C C . TYR B 1 5 ? 8.328 4.879 14.469 1 92.19 5 TYR B C 1
ATOM 1020 O O . TYR B 1 5 ? 9.477 4.672 14.859 1 92.19 5 TYR B O 1
ATOM 1028 N N . SER B 1 6 ? 7.84 4.367 13.43 1 94.44 6 SER B N 1
ATOM 1029 C CA . SER B 1 6 ? 8.5 3.217 12.82 1 94.44 6 SER B CA 1
ATOM 1030 C C . SER B 1 6 ? 9.492 3.65 11.758 1 94.44 6 SER B C 1
ATOM 1032 O O . SER B 1 6 ? 10.336 2.857 11.32 1 94.44 6 SER B O 1
ATOM 1034 N N . LYS B 1 7 ? 9.305 4.902 11.25 1 94.5 7 LYS B N 1
ATOM 1035 C CA . LYS B 1 7 ? 10.125 5.422 10.156 1 94.5 7 LYS B CA 1
ATOM 1036 C C . LYS B 1 7 ? 9.828 4.695 8.852 1 94.5 7 LYS B C 1
ATOM 1038 O O . LYS B 1 7 ? 10.641 4.719 7.922 1 94.5 7 LYS B O 1
ATOM 1043 N N . PHE B 1 8 ? 8.695 4.027 8.828 1 96.88 8 PHE B N 1
ATOM 1044 C CA . PHE B 1 8 ? 8.273 3.326 7.625 1 96.88 8 PHE B CA 1
ATOM 1045 C C . PHE B 1 8 ? 7.844 4.316 6.547 1 96.88 8 PHE B C 1
ATOM 1047 O O . PHE B 1 8 ? 6.867 5.047 6.719 1 96.88 8 PHE B O 1
ATOM 1054 N N . PRO B 1 9 ? 8.492 4.273 5.395 1 97.06 9 PRO B N 1
ATOM 1055 C CA . PRO B 1 9 ? 8.133 5.223 4.34 1 97.06 9 PRO B CA 1
ATOM 1056 C C . PRO B 1 9 ? 7.109 4.656 3.357 1 97.06 9 PRO B C 1
ATOM 1058 O O . PRO B 1 9 ? 7.172 3.475 3.01 1 97.06 9 PRO B O 1
ATOM 1061 N N . VAL B 1 10 ? 6.16 5.441 2.984 1 96.25 10 VAL B N 1
ATOM 1062 C CA . VAL B 1 10 ? 5.242 5.152 1.887 1 96.25 10 VAL B CA 1
ATOM 1063 C C . VAL B 1 10 ? 5.43 6.184 0.774 1 96.25 10 VAL B C 1
ATOM 1065 O O . VAL B 1 10 ? 5.355 7.391 1.017 1 96.25 10 VAL B O 1
ATOM 1068 N N . ILE B 1 11 ? 5.629 5.605 -0.429 1 94.62 11 ILE B N 1
ATOM 1069 C CA . ILE B 1 11 ? 5.918 6.488 -1.553 1 94.62 11 ILE B CA 1
ATOM 1070 C C . ILE B 1 11 ? 4.84 6.332 -2.623 1 94.62 11 ILE B C 1
ATOM 1072 O O . ILE B 1 11 ? 4.461 5.211 -2.973 1 94.62 11 ILE B O 1
ATOM 1076 N N . LYS B 1 12 ? 4.352 7.43 -3.078 1 93 12 LYS B N 1
ATOM 1077 C CA . LYS B 1 12 ? 3.402 7.469 -4.188 1 93 12 LYS B CA 1
ATOM 1078 C C . LYS B 1 12 ? 3.861 8.445 -5.27 1 93 12 LYS B C 1
ATOM 1080 O O . LYS B 1 12 ? 4.375 9.523 -4.965 1 93 12 LYS B O 1
ATOM 1085 N N . LYS B 1 13 ? 3.664 8.039 -6.477 1 87.81 13 LYS B N 1
ATOM 1086 C CA . LYS B 1 13 ? 4.066 8.883 -7.594 1 87.81 13 LYS B CA 1
ATOM 1087 C C . LYS B 1 13 ? 2.945 9.836 -7.996 1 87.81 13 LYS B C 1
ATOM 1089 O O . LYS B 1 13 ? 1.79 9.422 -8.125 1 87.81 13 LYS B O 1
ATOM 1094 N N . ILE B 1 14 ? 3.225 11.062 -8.055 1 88.81 14 ILE B N 1
ATOM 1095 C CA . ILE B 1 14 ? 2.316 12.078 -8.586 1 88.81 14 ILE B CA 1
ATOM 1096 C C . ILE B 1 14 ? 2.906 12.688 -9.852 1 88.81 14 ILE B C 1
ATOM 1098 O O . ILE B 1 14 ? 4.02 13.219 -9.836 1 88.81 14 ILE B O 1
ATOM 1102 N N . PRO B 1 15 ? 2.166 12.469 -10.938 1 82.75 15 PRO B N 1
ATOM 1103 C CA . PRO B 1 15 ? 2.684 13.094 -12.156 1 82.75 15 PRO B CA 1
ATOM 1104 C C . PRO B 1 15 ? 2.947 14.594 -11.984 1 82.75 15 PRO B C 1
ATOM 1106 O O . PRO B 1 15 ? 2.24 15.266 -11.227 1 82.75 15 PRO B O 1
ATOM 1109 N N . SER B 1 16 ? 3.945 14.961 -12.719 1 81.5 16 SER B N 1
ATOM 1110 C CA . SER B 1 16 ? 4.367 16.359 -12.617 1 81.5 16 SER B CA 1
ATOM 1111 C C . SER B 1 16 ? 3.207 17.312 -12.898 1 81.5 16 SER B C 1
ATOM 1113 O O . SER B 1 16 ? 2.455 17.109 -13.852 1 81.5 16 SER B O 1
ATOM 1115 N N . GLY B 1 17 ? 3.072 18.328 -12.07 1 79.94 17 GLY B N 1
ATOM 1116 C CA . GLY B 1 17 ? 2.062 19.359 -12.25 1 79.94 17 GLY B CA 1
ATOM 1117 C C . GLY B 1 17 ? 0.684 18.938 -11.781 1 79.94 17 GLY B C 1
ATOM 1118 O O . GLY B 1 17 ? -0.288 19.672 -11.945 1 79.94 17 GLY B O 1
ATOM 1119 N N . GLN B 1 18 ? 0.658 17.812 -11.195 1 82.56 18 GLN B N 1
ATOM 1120 C CA . GLN B 1 18 ? -0.656 17.312 -10.812 1 82.56 18 GLN B CA 1
ATOM 1121 C C . GLN B 1 18 ? -0.792 17.219 -9.297 1 82.56 18 GLN B C 1
ATOM 1123 O O . GLN B 1 18 ? -1.639 16.469 -8.789 1 82.56 18 GLN B O 1
ATOM 1128 N N . SER B 1 19 ? 0.048 17.938 -8.656 1 86.94 19 SER B N 1
ATOM 1129 C CA . SER B 1 19 ? -0.024 17.906 -7.199 1 86.94 19 SER B CA 1
ATOM 1130 C C . SER B 1 19 ? -1.085 18.875 -6.68 1 86.94 19 SER B C 1
ATOM 1132 O O . SER B 1 19 ? -0.771 19.812 -5.953 1 86.94 19 SER B O 1
ATOM 1134 N N . THR B 1 20 ? -2.283 18.672 -7.047 1 90.88 20 THR B N 1
ATOM 1135 C CA . THR B 1 20 ? -3.41 19.469 -6.566 1 90.88 20 THR B CA 1
ATOM 1136 C C . THR B 1 20 ? -3.895 18.953 -5.215 1 90.88 20 THR B C 1
ATOM 1138 O O . THR B 1 20 ? -3.527 17.859 -4.793 1 90.88 20 THR B O 1
ATOM 1141 N N . GLY B 1 21 ? -4.652 19.781 -4.562 1 93.56 21 GLY B N 1
ATOM 1142 C CA . GLY B 1 21 ? -5.254 19.359 -3.305 1 93.56 21 GLY B CA 1
ATOM 1143 C C . GLY B 1 21 ? -6.027 18.062 -3.42 1 93.56 21 GLY B C 1
ATOM 1144 O O . GLY B 1 21 ? -5.828 17.141 -2.625 1 93.56 21 GLY B O 1
ATOM 1145 N N . GLN B 1 22 ? -6.773 17.969 -4.473 1 94.75 22 GLN B N 1
ATOM 1146 C CA . GLN B 1 22 ? -7.613 16.797 -4.66 1 94.75 22 GLN B CA 1
ATOM 1147 C C . GLN B 1 22 ? -6.766 15.547 -4.934 1 94.75 22 GLN B C 1
ATOM 1149 O O . GLN B 1 22 ? -7.074 14.461 -4.441 1 94.75 22 GLN B O 1
ATOM 1154 N N . THR B 1 23 ? -5.77 15.711 -5.691 1 95 23 THR B N 1
ATOM 1155 C CA . THR B 1 23 ? -4.887 14.586 -5.984 1 95 23 THR B CA 1
ATOM 1156 C C . THR B 1 23 ? -4.238 14.062 -4.707 1 95 23 THR B C 1
ATOM 1158 O O . THR B 1 23 ? -4.211 12.852 -4.469 1 95 23 THR B O 1
ATOM 1161 N N . VAL B 1 24 ? -3.795 14.953 -3.914 1 95.5 24 VAL B N 1
ATOM 1162 C CA . VAL B 1 24 ? -3.109 14.578 -2.684 1 95.5 24 VAL B CA 1
ATOM 1163 C C . VAL B 1 24 ? -4.102 13.945 -1.711 1 95.5 24 VAL B C 1
ATOM 1165 O O . VAL B 1 24 ? -3.773 12.984 -1.014 1 95.5 24 VAL B O 1
ATOM 1168 N N . VAL B 1 25 ? -5.254 14.484 -1.686 1 97.12 25 VAL B N 1
ATOM 1169 C CA . VAL B 1 25 ? -6.305 13.914 -0.853 1 97.12 25 VAL B CA 1
ATOM 1170 C C . VAL B 1 25 ? -6.547 12.461 -1.257 1 97.12 25 VAL B C 1
ATOM 1172 O O . VAL B 1 25 ? -6.543 11.562 -0.409 1 97.12 25 VAL B O 1
ATOM 1175 N N . ASN B 1 26 ? -6.691 12.227 -2.529 1 95.62 26 ASN B N 1
ATOM 1176 C CA . ASN B 1 26 ? -6.977 10.883 -3.012 1 95.62 26 ASN B CA 1
ATOM 1177 C C . ASN B 1 26 ? -5.828 9.922 -2.709 1 95.62 26 ASN B C 1
ATOM 1179 O O . ASN B 1 26 ? -6.055 8.773 -2.34 1 95.62 26 ASN B O 1
ATOM 1183 N N . LEU B 1 27 ? -4.703 10.391 -2.867 1 95.56 27 LEU B N 1
ATOM 1184 C CA . LEU B 1 27 ? -3.541 9.555 -2.59 1 95.56 27 LEU B CA 1
ATOM 1185 C C . LEU B 1 27 ? -3.445 9.234 -1.102 1 95.56 27 LEU B C 1
ATOM 1187 O O . LEU B 1 27 ? -3.121 8.102 -0.726 1 95.56 27 LEU B O 1
ATOM 1191 N N . THR B 1 28 ? -3.686 10.242 -0.325 1 97.12 28 THR B N 1
ATOM 1192 C CA . THR B 1 28 ? -3.66 10.031 1.118 1 97.12 28 THR B CA 1
ATOM 1193 C C . THR B 1 28 ? -4.742 9.039 1.54 1 97.12 28 THR B C 1
ATOM 1195 O O . THR B 1 28 ? -4.496 8.164 2.369 1 97.12 28 THR B O 1
ATOM 1198 N N . LYS B 1 29 ? -5.914 9.188 0.952 1 97.75 29 LYS B N 1
ATOM 1199 C CA . LYS B 1 29 ? -6.988 8.234 1.221 1 97.75 29 LYS B CA 1
ATOM 1200 C C . LYS B 1 29 ? -6.57 6.812 0.85 1 97.75 29 LYS B C 1
ATOM 1202 O O . LYS B 1 29 ? -6.867 5.863 1.576 1 97.75 29 LYS B O 1
ATOM 1207 N N . CYS B 1 30 ? -5.941 6.711 -0.214 1 96.38 30 CYS B N 1
ATOM 1208 C CA . CYS B 1 30 ? -5.457 5.41 -0.667 1 96.38 30 CYS B CA 1
ATOM 1209 C C . CYS B 1 30 ? -4.535 4.781 0.368 1 96.38 30 CYS B C 1
ATOM 1211 O O . CYS B 1 30 ? -4.711 3.619 0.739 1 96.38 30 CYS B O 1
ATOM 1213 N N . VAL B 1 31 ? -3.613 5.559 0.775 1 96.5 31 VAL B N 1
ATOM 1214 C CA . VAL B 1 31 ? -2.654 5.082 1.767 1 96.5 31 VAL B CA 1
ATOM 1215 C C . VAL B 1 31 ? -3.387 4.68 3.045 1 96.5 31 VAL B C 1
ATOM 1217 O O . VAL B 1 31 ? -3.158 3.598 3.586 1 96.5 31 VAL B O 1
ATOM 1220 N N . MET B 1 32 ? -4.312 5.504 3.496 1 97.44 32 MET B N 1
ATOM 1221 C CA . MET B 1 32 ? -5.023 5.266 4.75 1 97.44 32 MET B CA 1
ATOM 1222 C C . MET B 1 32 ? -5.938 4.051 4.633 1 97.44 32 MET B C 1
ATOM 1224 O O . MET B 1 32 ? -6.133 3.318 5.602 1 97.44 32 MET B O 1
ATOM 1228 N N . SER B 1 33 ? -6.48 3.877 3.475 1 97.31 33 SER B N 1
ATOM 1229 C CA . SER B 1 33 ? -7.355 2.727 3.273 1 97.31 33 SER B CA 1
ATOM 1230 C C . SER B 1 33 ? -6.602 1.416 3.469 1 97.31 33 SER B C 1
ATOM 1232 O O . SER B 1 33 ? -7.203 0.388 3.785 1 97.31 33 SER B O 1
ATOM 1234 N N . GLU B 1 34 ? -5.312 1.443 3.281 1 95.06 34 GLU B N 1
ATOM 1235 C CA . GLU B 1 34 ? -4.496 0.236 3.389 1 95.06 34 GLU B CA 1
ATOM 1236 C C . GLU B 1 34 ? -3.783 0.17 4.734 1 95.06 34 GLU B C 1
ATOM 1238 O O . GLU B 1 34 ? -3.66 -0.905 5.324 1 95.06 34 GLU B O 1
ATOM 1243 N N . GLN B 1 35 ? -3.42 1.327 5.246 1 94.62 35 GLN B N 1
ATOM 1244 C CA . GLN B 1 35 ? -2.539 1.339 6.41 1 94.62 35 GLN B CA 1
ATOM 1245 C C . GLN B 1 35 ? -3.287 1.787 7.664 1 94.62 35 GLN B C 1
ATOM 1247 O O . GLN B 1 35 ? -2.766 1.685 8.773 1 94.62 35 GLN B O 1
ATOM 1252 N N . GLY B 1 36 ? -4.512 2.322 7.445 1 94.81 36 GLY B N 1
ATOM 1253 C CA . GLY B 1 36 ? -5.262 2.873 8.562 1 94.81 36 GLY B CA 1
ATOM 1254 C C . GLY B 1 36 ? -5.156 4.383 8.664 1 94.81 36 GLY B C 1
ATOM 1255 O O . GLY B 1 36 ? -4.332 5 7.984 1 94.81 36 GLY B O 1
ATOM 1256 N N . VAL B 1 37 ? -6.016 4.934 9.477 1 97.38 37 VAL B N 1
ATOM 1257 C CA . VAL B 1 37 ? -6.062 6.383 9.656 1 97.38 37 VAL B CA 1
ATOM 1258 C C . VAL B 1 37 ? -5.23 6.781 10.867 1 97.38 37 VAL B C 1
ATOM 1260 O O . VAL B 1 37 ? -5.508 6.348 11.992 1 97.38 37 VAL B O 1
ATOM 1263 N N . PRO B 1 38 ? -4.254 7.598 10.695 1 96.56 38 PRO B N 1
ATOM 1264 C CA . PRO B 1 38 ? -3.475 8.07 11.844 1 96.56 38 PRO B CA 1
ATOM 1265 C C . PRO B 1 38 ? -4.215 9.117 12.672 1 96.56 38 PRO B C 1
ATOM 1267 O O . PRO B 1 38 ? -5.199 9.695 12.203 1 96.56 38 PRO B O 1
ATOM 1270 N N . GLU B 1 39 ? -3.672 9.359 13.82 1 96.88 39 GLU B N 1
ATOM 1271 C CA . GLU B 1 39 ? -4.25 10.406 14.664 1 96.88 39 GLU B CA 1
ATOM 1272 C C . GLU B 1 39 ? -3.889 11.797 14.148 1 96.88 39 GLU B C 1
ATOM 1274 O O . GLU B 1 39 ? -4.707 12.711 14.195 1 96.88 39 GLU B O 1
ATOM 1279 N N . VAL B 1 40 ? -2.609 11.875 13.664 1 95.38 40 VAL B N 1
ATOM 1280 C CA . VAL B 1 40 ? -2.098 13.18 13.25 1 95.38 40 VAL B CA 1
ATOM 1281 C C . VAL B 1 40 ? -1.314 13.039 11.945 1 95.38 40 VAL B C 1
ATOM 1283 O O . VAL B 1 40 ? -0.533 12.094 11.781 1 95.38 40 VAL B O 1
ATOM 1286 N N . ILE B 1 41 ? -1.546 13.922 11.047 1 95.38 41 ILE B N 1
ATOM 1287 C CA . ILE B 1 41 ? -0.708 14.078 9.859 1 95.38 41 ILE B CA 1
ATOM 1288 C C . ILE B 1 41 ? -0.059 15.461 9.867 1 95.38 41 ILE B C 1
ATOM 1290 O O . ILE B 1 41 ? -0.742 16.469 10.039 1 95.38 41 ILE B O 1
ATOM 1294 N N . ILE B 1 42 ? 1.229 15.445 9.742 1 93.44 42 ILE B N 1
ATOM 1295 C CA . ILE B 1 42 ? 1.979 16.688 9.648 1 93.44 42 ILE B CA 1
ATOM 1296 C C . ILE B 1 42 ? 2.494 16.875 8.219 1 93.44 42 ILE B C 1
ATOM 1298 O O . ILE B 1 42 ? 3.117 15.977 7.656 1 93.44 42 ILE B O 1
ATOM 1302 N N . SER B 1 43 ? 2.172 18.016 7.617 1 91.88 43 SER B N 1
ATOM 1303 C CA . SER B 1 43 ? 2.645 18.297 6.266 1 91.88 43 SER B CA 1
ATOM 1304 C C . SER B 1 43 ? 3.336 19.656 6.195 1 91.88 43 SER B C 1
ATOM 1306 O O . SER B 1 43 ? 3.314 20.422 7.164 1 91.88 43 SER B O 1
ATOM 1308 N N . ASP B 1 44 ? 4.012 19.891 5.148 1 86.62 44 ASP B N 1
ATOM 1309 C CA . ASP B 1 44 ? 4.527 21.234 4.941 1 86.62 44 ASP B CA 1
ATOM 1310 C C . ASP B 1 44 ? 3.404 22.203 4.574 1 86.62 44 ASP B C 1
ATOM 1312 O O . ASP B 1 44 ? 2.23 21.828 4.582 1 86.62 44 ASP B O 1
ATOM 1316 N N . ASN B 1 45 ? 3.732 23.484 4.289 1 85.38 45 ASN B N 1
ATOM 1317 C CA . ASN B 1 45 ? 2.73 24.516 4.031 1 85.38 45 ASN B CA 1
ATOM 1318 C C . ASN B 1 45 ? 2.451 24.656 2.539 1 85.38 45 ASN B C 1
ATOM 1320 O O . ASN B 1 45 ? 2.16 25.766 2.062 1 85.38 45 ASN B O 1
ATOM 1324 N N . GLY B 1 46 ? 2.543 23.562 1.825 1 88.19 46 GLY B N 1
ATOM 1325 C CA . GLY B 1 46 ? 2.219 23.641 0.409 1 88.19 46 GLY B CA 1
ATOM 1326 C C . GLY B 1 46 ? 0.74 23.844 0.145 1 88.19 46 GLY B C 1
ATOM 1327 O O . GLY B 1 46 ? -0.104 23.375 0.909 1 88.19 46 GLY B O 1
ATOM 1328 N N . PRO B 1 47 ? 0.479 24.484 -0.892 1 91.25 47 PRO B N 1
ATOM 1329 C CA . PRO B 1 47 ? -0.922 24.781 -1.193 1 91.25 47 PRO B CA 1
ATOM 1330 C C . PRO B 1 47 ? -1.775 23.531 -1.351 1 91.25 47 PRO B C 1
ATOM 1332 O O . PRO B 1 47 ? -2.99 23.578 -1.139 1 91.25 47 PRO B O 1
ATOM 1335 N N . GLN B 1 48 ? -1.159 22.422 -1.695 1 92.5 48 GLN B N 1
ATOM 1336 C CA . GLN B 1 48 ? -1.896 21.172 -1.853 1 92.5 48 GLN B CA 1
ATOM 1337 C C . GLN B 1 48 ? -2.393 20.641 -0.505 1 92.5 48 GLN B C 1
ATOM 1339 O O . GLN B 1 48 ? -3.326 19.844 -0.449 1 92.5 48 GLN B O 1
ATOM 1344 N N . TYR B 1 49 ? -1.801 21.125 0.509 1 93.38 49 TYR B N 1
ATOM 1345 C CA . TYR B 1 49 ? -2.193 20.688 1.845 1 93.38 49 TYR B CA 1
ATOM 1346 C C . TYR B 1 49 ? -3 21.766 2.557 1 93.38 49 TYR B C 1
ATOM 1348 O O . TYR B 1 49 ? -3.889 21.453 3.355 1 93.38 49 TYR B O 1
ATOM 1356 N N . ASP B 1 50 ? -2.541 22.953 2.312 1 91.5 50 ASP B N 1
ATOM 1357 C CA . ASP B 1 50 ? -3.258 24.094 2.889 1 91.5 50 ASP B CA 1
ATOM 1358 C C . ASP B 1 50 ? -4.406 24.531 1.981 1 91.5 50 ASP B C 1
ATOM 1360 O O . ASP B 1 50 ? -4.348 25.609 1.381 1 91.5 50 ASP B O 1
ATOM 1364 N N . CYS B 1 51 ? -5.418 23.859 1.835 1 93.38 51 CYS B N 1
ATOM 1365 C CA . CYS B 1 51 ? -6.566 24.109 0.975 1 93.38 51 CYS B CA 1
ATOM 1366 C C . CYS B 1 51 ? -7.844 23.562 1.596 1 93.38 51 CYS B C 1
ATOM 1368 O O . CYS B 1 51 ? -7.793 22.781 2.547 1 93.38 51 CYS B O 1
ATOM 1370 N N . ARG B 1 52 ? -8.898 24 1.139 1 95.62 52 ARG B N 1
ATOM 1371 C CA . ARG B 1 52 ? -10.211 23.625 1.669 1 95.62 52 ARG B CA 1
ATOM 1372 C C . ARG B 1 52 ? -10.445 22.125 1.528 1 95.62 52 ARG B C 1
ATOM 1374 O O . ARG B 1 52 ? -11.016 21.5 2.422 1 95.62 52 ARG B O 1
ATOM 1381 N N . SER B 1 53 ? -9.992 21.547 0.453 1 96 53 SER B N 1
ATOM 1382 C CA . SER B 1 53 ? -10.211 20.125 0.191 1 96 53 SER B CA 1
ATOM 1383 C C . SER B 1 53 ? -9.523 19.25 1.241 1 96 53 SER B C 1
ATOM 1385 O O . SER B 1 53 ? -10.109 18.281 1.728 1 96 53 SER B O 1
ATOM 1387 N N . TYR B 1 54 ? -8.391 19.609 1.58 1 96.81 54 TYR B N 1
ATOM 1388 C CA . TYR B 1 54 ? -7.652 18.812 2.543 1 96.81 54 TYR B CA 1
ATOM 1389 C C . TYR B 1 54 ? -8.211 18.984 3.949 1 96.81 54 TYR B C 1
ATOM 1391 O O . TYR B 1 54 ? -8.211 18.047 4.75 1 96.81 54 TYR B O 1
ATOM 1399 N N . LYS B 1 55 ? -8.656 20.188 4.234 1 96.31 55 LYS B N 1
ATOM 1400 C CA . LYS B 1 55 ? -9.297 20.438 5.52 1 96.31 55 LYS B CA 1
ATOM 1401 C C . LYS B 1 55 ? -10.57 19.609 5.68 1 96.31 55 LYS B C 1
ATOM 1403 O O . LYS B 1 55 ? -10.781 19 6.719 1 96.31 55 LYS B O 1
ATOM 1408 N N . GLN B 1 56 ? -11.359 19.625 4.703 1 97.69 56 GLN B N 1
ATOM 1409 C CA . GLN B 1 56 ? -12.578 18.828 4.719 1 97.69 56 GLN B CA 1
ATOM 1410 C C . GLN B 1 56 ? -12.258 17.344 4.855 1 97.69 56 GLN B C 1
ATOM 1412 O O . GLN B 1 56 ? -12.93 16.625 5.598 1 97.69 56 GLN B O 1
ATOM 1417 N N . PHE B 1 57 ? -11.273 16.953 4.082 1 98.06 57 PHE B N 1
ATOM 1418 C CA . PHE B 1 57 ? -10.797 15.578 4.117 1 98.06 57 PHE B CA 1
ATOM 1419 C C . PHE B 1 57 ? -10.398 15.18 5.531 1 98.06 57 PHE B C 1
ATOM 1421 O O . PHE B 1 57 ? -10.828 14.133 6.031 1 98.06 57 PHE B O 1
ATOM 1428 N N . SER B 1 58 ? -9.586 16.016 6.191 1 98 58 SER B N 1
ATOM 1429 C CA . SER B 1 58 ? -9.117 15.695 7.535 1 98 58 SER B CA 1
ATOM 1430 C C . SER B 1 58 ? -10.273 15.594 8.516 1 98 58 SER B C 1
ATOM 1432 O O . SER B 1 58 ? -10.281 14.727 9.398 1 98 58 SER B O 1
ATOM 1434 N N . GLN B 1 59 ? -11.273 16.406 8.375 1 97.88 59 GLN B N 1
ATOM 1435 C CA . GLN B 1 59 ? -12.453 16.391 9.234 1 97.88 59 GLN B CA 1
ATOM 1436 C C . GLN B 1 59 ? -13.273 15.125 9 1 97.88 59 GLN B C 1
ATOM 1438 O O . GLN B 1 59 ? -13.672 14.445 9.945 1 97.88 59 GLN B O 1
ATOM 1443 N N . GLU B 1 60 ? -13.477 14.797 7.793 1 97.56 60 GLU B N 1
ATOM 1444 C CA . GLU B 1 60 ? -14.305 13.656 7.418 1 97.56 60 GLU B CA 1
ATOM 1445 C C . GLU B 1 60 ? -13.68 12.344 7.875 1 97.56 60 GLU B C 1
ATOM 1447 O O . GLU B 1 60 ? -14.391 11.422 8.281 1 97.56 60 GLU B O 1
ATOM 1452 N N . TRP B 1 61 ? -12.406 12.273 7.789 1 98 61 TRP B N 1
ATOM 1453 C CA . TRP B 1 61 ? -11.719 11.016 8.094 1 98 61 TRP B CA 1
ATOM 1454 C C . TRP B 1 61 ? -11.266 10.984 9.547 1 98 61 TRP B C 1
ATOM 1456 O O . TRP B 1 61 ? -10.789 9.953 10.031 1 98 61 TRP B O 1
ATOM 1466 N N . GLY B 1 62 ? -11.336 12.078 10.156 1 97.81 62 GLY B N 1
ATOM 1467 C CA . GLY B 1 62 ? -11.203 12.109 11.602 1 97.81 62 GLY B CA 1
ATOM 1468 C C . GLY B 1 62 ? -9.758 12.102 12.062 1 97.81 62 GLY B C 1
ATOM 1469 O O . GLY B 1 62 ? -9.398 11.383 13 1 97.81 62 GLY B O 1
ATOM 1470 N N . PHE B 1 63 ? -8.922 12.844 11.508 1 97.81 63 PHE B N 1
ATOM 1471 C CA . PHE B 1 63 ? -7.551 13.008 11.977 1 97.81 63 PHE B CA 1
ATOM 1472 C C . PHE B 1 63 ? -7.195 14.484 12.094 1 97.81 63 PHE B C 1
ATOM 1474 O O . PHE B 1 63 ? -7.867 15.336 11.516 1 97.81 63 PHE B O 1
ATOM 1481 N N . LYS B 1 64 ? -6.188 14.805 12.836 1 96.69 64 LYS B N 1
ATOM 1482 C CA . LYS B 1 64 ? -5.68 16.172 12.969 1 96.69 64 LYS B CA 1
ATOM 1483 C C . LYS B 1 64 ? -4.602 16.453 11.93 1 96.69 64 LYS B C 1
ATOM 1485 O O . LYS B 1 64 ? -3.65 15.688 11.781 1 96.69 64 LYS B O 1
ATOM 1490 N N . HIS B 1 65 ? -4.832 17.469 11.203 1 95.44 65 HIS B N 1
ATOM 1491 C CA . HIS B 1 65 ? -3.836 17.891 10.227 1 95.44 65 HIS B CA 1
ATOM 1492 C C . HIS B 1 65 ? -3.084 19.125 10.703 1 95.44 65 HIS B C 1
ATOM 1494 O O . HIS B 1 65 ? -3.699 20.141 11.039 1 95.44 65 HIS B O 1
ATOM 1500 N N . ILE B 1 66 ? -1.784 18.984 10.719 1 91.56 66 ILE B N 1
ATOM 1501 C CA . ILE B 1 66 ? -0.942 20.094 11.148 1 91.56 66 ILE B CA 1
ATOM 1502 C C . ILE B 1 66 ? 0.033 20.453 10.031 1 91.56 66 ILE B C 1
ATOM 1504 O O . ILE B 1 66 ? 0.659 19.578 9.43 1 91.56 66 ILE B O 1
ATOM 1508 N N . THR B 1 67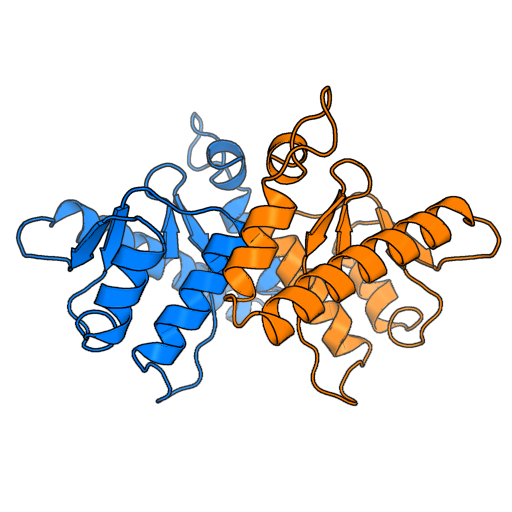 ? 0.024 21.672 9.641 1 85.38 67 THR B N 1
ATOM 1509 C CA . THR B 1 67 ? 1.015 22.109 8.664 1 85.38 67 THR B CA 1
ATOM 1510 C C . THR B 1 67 ? 2.271 22.625 9.367 1 85.38 67 THR B C 1
ATOM 1512 O O . THR B 1 67 ? 2.195 23.156 10.469 1 85.38 67 THR B O 1
ATOM 1515 N N . SER B 1 68 ? 3.461 22.031 8.859 1 73.06 68 SER B N 1
ATOM 1516 C CA . SER B 1 68 ? 4.766 22.266 9.469 1 73.06 68 SER B CA 1
ATOM 1517 C C . SER B 1 68 ? 5.008 23.766 9.703 1 73.06 68 SER B C 1
ATOM 1519 O O . SER B 1 68 ? 4.703 24.578 8.836 1 73.06 68 SER B O 1
ATOM 1521 N N . SER B 1 69 ? 4.613 24.172 10.789 1 62.19 69 SER B N 1
ATOM 1522 C CA . SER B 1 69 ? 4.902 25.516 11.297 1 62.19 69 SER B CA 1
ATOM 1523 C C . SER B 1 69 ? 6.25 25.547 12.008 1 62.19 69 SER B C 1
ATOM 1525 O O . SER B 1 69 ? 6.773 24.5 12.422 1 62.19 69 SER B O 1
ATOM 1527 N N . PRO B 1 70 ? 6.895 26.719 11.992 1 63.66 70 PRO B N 1
ATOM 1528 C CA . PRO B 1 70 ? 8.07 26.969 12.828 1 63.66 70 PRO B CA 1
ATOM 1529 C C . PRO B 1 70 ? 7.98 26.281 14.188 1 63.66 70 PRO B C 1
ATOM 1531 O O . PRO B 1 70 ? 9.008 26.031 14.836 1 63.66 70 PRO B O 1
ATOM 1534 N N . ARG B 1 71 ? 6.828 25.812 14.516 1 60.69 71 ARG B N 1
ATOM 1535 C CA . ARG B 1 71 ? 6.621 25.266 15.852 1 60.69 71 ARG B CA 1
ATOM 1536 C C . ARG B 1 71 ? 6.98 23.797 15.898 1 60.69 71 ARG B C 1
ATOM 1538 O O . ARG B 1 71 ? 7.172 23.234 16.984 1 60.69 71 ARG B O 1
ATOM 1545 N N . TYR B 1 72 ? 7.18 23.234 14.625 1 68.88 72 TYR B N 1
ATOM 1546 C CA . TYR B 1 72 ? 7.516 21.812 14.648 1 68.88 72 TYR B CA 1
ATOM 1547 C C . TYR B 1 72 ? 8.852 21.547 13.961 1 68.88 72 TYR B C 1
ATOM 1549 O O . TYR B 1 72 ? 8.914 20.766 13.008 1 68.88 72 TYR B O 1
ATOM 1557 N N . PRO B 1 73 ? 9.75 22.109 14.453 1 70.19 73 PRO B N 1
ATOM 1558 C CA . PRO B 1 73 ? 11.062 21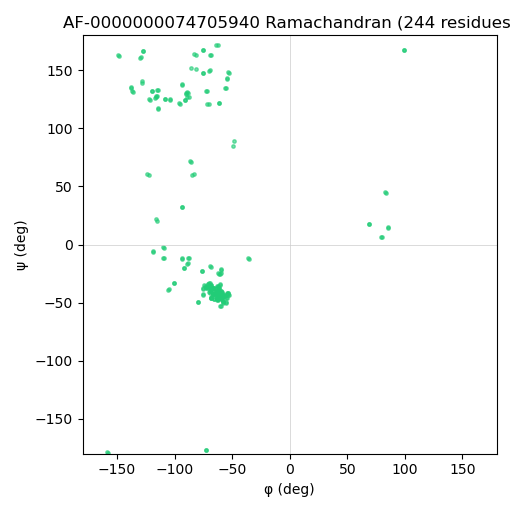.984 13.82 1 70.19 73 PRO B CA 1
ATOM 1559 C C . PRO B 1 73 ? 11.555 20.531 13.766 1 70.19 73 PRO B C 1
ATOM 1561 O O . PRO B 1 73 ? 12.164 20.125 12.781 1 70.19 73 PRO B O 1
ATOM 1564 N N . GLN B 1 74 ? 11.203 19.797 14.789 1 73.69 74 GLN B N 1
ATOM 1565 C CA . GLN B 1 74 ? 11.672 18.422 14.875 1 73.69 74 GLN B CA 1
ATOM 1566 C C . GLN B 1 74 ? 11.023 17.547 13.797 1 73.69 74 GLN B C 1
ATOM 1568 O O . GLN B 1 74 ? 11.695 16.719 13.18 1 73.69 74 GLN B O 1
ATOM 1573 N N . SER B 1 75 ? 9.805 17.781 13.531 1 75.81 75 SER B N 1
ATOM 1574 C CA . SER B 1 75 ? 9.109 17 12.516 1 75.81 75 SER B CA 1
ATOM 1575 C C . SER B 1 75 ? 9.625 17.312 11.117 1 75.81 75 SER B C 1
ATOM 1577 O O . SER B 1 75 ? 9.727 16.422 10.266 1 75.81 75 SER B O 1
ATOM 1579 N N . ASN B 1 76 ? 10.016 18.562 10.945 1 81.19 76 ASN B N 1
ATOM 1580 C CA . ASN B 1 76 ? 10.555 18.969 9.648 1 81.19 76 ASN B CA 1
ATOM 1581 C C . ASN B 1 76 ? 11.914 18.312 9.391 1 81.19 76 ASN B C 1
ATOM 1583 O O . ASN B 1 76 ? 12.164 17.812 8.289 1 81.19 76 ASN B O 1
ATOM 1587 N N . GLY B 1 77 ? 12.68 18.375 10.375 1 85.12 77 GLY B N 1
ATOM 1588 C CA . GLY B 1 77 ? 13.969 17.719 10.234 1 85.12 77 GLY B CA 1
ATOM 1589 C C . GLY B 1 77 ? 13.859 16.219 10.008 1 85.12 77 GLY B C 1
ATOM 1590 O O . GLY B 1 77 ? 14.594 15.664 9.188 1 85.12 77 GLY B O 1
ATOM 1591 N N . PHE B 1 78 ? 12.922 15.633 10.703 1 90.25 78 PHE B N 1
ATOM 1592 C CA . PHE B 1 78 ? 12.688 14.203 10.562 1 90.25 78 PHE B CA 1
ATOM 1593 C C . PHE B 1 78 ? 12.312 13.852 9.133 1 90.25 78 PHE B C 1
ATOM 1595 O O . PHE B 1 78 ? 12.938 12.984 8.516 1 90.25 78 PHE B O 1
ATOM 1602 N N . ILE B 1 79 ? 11.305 14.516 8.562 1 91.12 79 ILE B N 1
ATOM 1603 C CA . ILE B 1 79 ? 10.797 14.133 7.242 1 91.12 79 ILE B CA 1
ATOM 1604 C C . ILE B 1 79 ? 11.852 14.445 6.18 1 91.12 79 ILE B C 1
ATOM 1606 O O . ILE B 1 79 ? 11.977 13.711 5.191 1 91.12 79 ILE B O 1
ATOM 1610 N N . GLU B 1 80 ? 12.586 15.57 6.355 1 90 80 GLU B N 1
ATOM 1611 C CA . GLU B 1 80 ? 13.664 15.898 5.426 1 90 80 GLU B CA 1
ATOM 1612 C C . GLU B 1 80 ? 14.711 14.789 5.375 1 90 80 GLU B C 1
ATOM 1614 O O . GLU B 1 80 ? 15.172 14.406 4.297 1 90 80 GLU B O 1
ATOM 1619 N N . ARG B 1 81 ? 15.062 14.266 6.52 1 93.62 81 ARG B N 1
ATOM 1620 C CA . ARG B 1 81 ? 16.031 13.172 6.582 1 93.62 81 ARG B CA 1
ATOM 1621 C C . ARG B 1 81 ? 15.469 11.914 5.938 1 93.62 81 ARG B C 1
ATOM 1623 O O . ARG B 1 81 ? 16.172 11.219 5.207 1 93.62 81 ARG B O 1
ATOM 1630 N N . GLN B 1 82 ? 14.172 11.602 6.207 1 94.81 82 GLN B N 1
ATOM 1631 C CA . GLN B 1 82 ? 13.539 10.414 5.633 1 94.81 82 GLN B CA 1
ATOM 1632 C C . GLN B 1 82 ? 13.461 10.516 4.109 1 94.81 82 GLN B C 1
ATOM 1634 O O . GLN B 1 82 ? 13.719 9.539 3.402 1 94.81 82 GLN B O 1
ATOM 1639 N N . VAL B 1 83 ? 13.117 11.688 3.609 1 94.25 83 VAL B N 1
ATOM 1640 C CA . VAL B 1 83 ? 13.031 11.906 2.168 1 94.25 83 VAL B CA 1
ATOM 1641 C C . VAL B 1 83 ? 14.406 11.727 1.534 1 94.25 83 VAL B C 1
ATOM 1643 O O . VAL B 1 83 ? 14.531 11.109 0.473 1 94.25 83 VAL B O 1
ATOM 1646 N N . GLN B 1 84 ? 15.406 12.227 2.168 1 96.25 84 GLN B N 1
ATOM 1647 C CA . GLN B 1 84 ? 16.766 12.07 1.665 1 96.25 84 GLN B CA 1
ATOM 1648 C C . GLN B 1 84 ? 17.172 10.602 1.626 1 96.25 84 GLN B C 1
ATOM 1650 O O . GLN B 1 84 ? 17.812 10.148 0.67 1 96.25 84 GLN B O 1
ATOM 1655 N N . THR B 1 85 ? 16.844 9.898 2.688 1 96.81 85 THR B N 1
ATOM 1656 C CA . THR B 1 85 ? 17.141 8.477 2.752 1 96.81 85 THR B CA 1
ATOM 1657 C C . THR B 1 85 ? 16.484 7.73 1.594 1 96.81 85 THR B C 1
ATOM 1659 O O . THR B 1 85 ? 17.125 6.922 0.923 1 96.81 85 THR B O 1
ATOM 1662 N N . VAL B 1 86 ? 15.25 8.039 1.313 1 97.25 86 VAL B N 1
ATOM 1663 C CA . VAL B 1 86 ? 14.5 7.398 0.233 1 97.25 86 VAL B CA 1
ATOM 1664 C C . VAL B 1 86 ? 15.125 7.766 -1.111 1 97.25 86 VAL B C 1
ATOM 1666 O O . VAL B 1 86 ? 15.344 6.898 -1.959 1 97.25 86 VAL B O 1
ATOM 1669 N N . LYS B 1 87 ? 15.391 9.031 -1.264 1 97.38 87 LYS B N 1
ATOM 1670 C CA . LYS B 1 87 ? 16 9.492 -2.51 1 97.38 87 LYS B CA 1
ATOM 1671 C C . LYS B 1 87 ? 17.344 8.812 -2.752 1 97.38 87 LYS B C 1
ATOM 1673 O O . LYS B 1 87 ? 17.625 8.359 -3.863 1 97.38 87 LYS B O 1
ATOM 1678 N N . ASN B 1 88 ? 18.156 8.766 -1.739 1 97.81 88 ASN B N 1
ATOM 1679 C CA . ASN B 1 88 ? 19.469 8.117 -1.857 1 97.81 88 ASN B CA 1
ATOM 1680 C C . ASN B 1 88 ? 19.328 6.637 -2.199 1 97.81 88 ASN B C 1
ATOM 1682 O O . ASN B 1 88 ? 20.094 6.109 -3.01 1 97.81 88 ASN B O 1
ATOM 1686 N N . THR B 1 89 ? 18.391 6.008 -1.55 1 97.75 89 THR B N 1
ATOM 1687 C CA . THR B 1 89 ? 18.141 4.594 -1.8 1 97.75 89 THR B CA 1
ATOM 1688 C C . THR B 1 89 ? 17.766 4.363 -3.26 1 97.75 89 THR B C 1
ATOM 1690 O O . THR B 1 89 ? 18.297 3.467 -3.912 1 97.75 89 THR B O 1
ATOM 1693 N N . LEU B 1 90 ? 16.891 5.176 -3.803 1 97.25 90 LEU B N 1
AT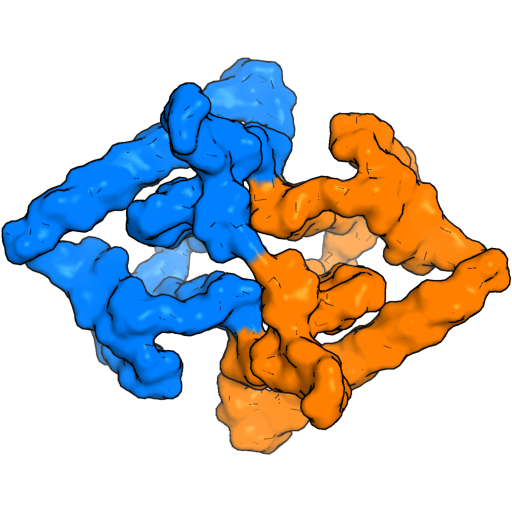OM 1694 C CA . LEU B 1 90 ? 16.422 5.027 -5.176 1 97.25 90 LEU B CA 1
ATOM 1695 C C . LEU B 1 90 ? 17.516 5.414 -6.168 1 97.25 90 LEU B C 1
ATOM 1697 O O . LEU B 1 90 ? 17.641 4.797 -7.227 1 97.25 90 LEU B O 1
ATOM 1701 N N . ASP B 1 91 ? 18.281 6.438 -5.809 1 97.75 91 ASP B N 1
ATOM 1702 C CA . ASP B 1 91 ? 19.391 6.844 -6.66 1 97.75 91 ASP B CA 1
ATOM 1703 C C . ASP B 1 91 ? 20.438 5.734 -6.762 1 97.75 91 ASP B C 1
ATOM 1705 O O . ASP B 1 91 ? 20.953 5.457 -7.844 1 97.75 91 ASP B O 1
ATOM 1709 N N . LYS B 1 92 ? 20.812 5.168 -5.652 1 97.56 92 LYS B N 1
ATOM 1710 C CA . LYS B 1 92 ? 21.766 4.066 -5.645 1 97.56 92 LYS B CA 1
ATOM 1711 C C . LYS B 1 92 ? 21.25 2.891 -6.473 1 97.56 92 LYS B C 1
ATOM 1713 O O . LYS B 1 92 ? 22.016 2.252 -7.195 1 97.56 92 LYS B O 1
ATOM 1718 N N . ALA B 1 93 ? 19.953 2.566 -6.273 1 97.25 93 ALA B N 1
ATOM 1719 C CA . ALA B 1 93 ? 19.359 1.493 -7.066 1 97.25 93 ALA B CA 1
ATOM 1720 C C . ALA B 1 93 ? 19.5 1.768 -8.562 1 97.25 93 ALA B C 1
ATOM 1722 O O . ALA B 1 93 ? 19.844 0.871 -9.328 1 97.25 93 ALA B O 1
ATOM 1723 N N . LYS B 1 94 ? 19.219 2.99 -8.93 1 96.81 94 LYS B N 1
ATOM 1724 C CA . LYS B 1 94 ? 19.328 3.389 -10.328 1 96.81 94 LYS B CA 1
ATOM 1725 C C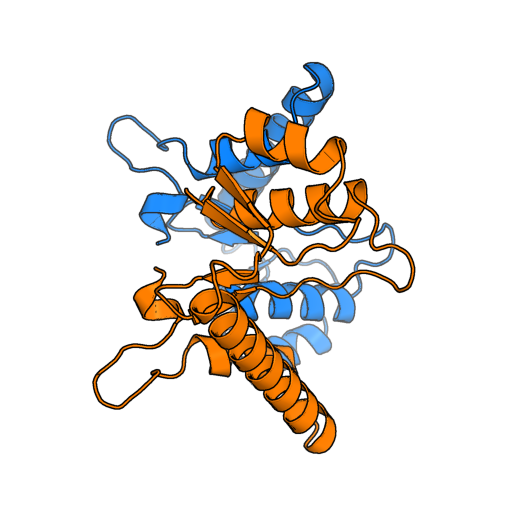 . LYS B 1 94 ? 20.766 3.24 -10.836 1 96.81 94 LYS B C 1
ATOM 1727 O O . LYS B 1 94 ? 20.984 2.703 -11.922 1 96.81 94 LYS B O 1
ATOM 1732 N N . LYS B 1 95 ? 21.703 3.676 -10.125 1 97.19 95 LYS B N 1
ATOM 1733 C CA . LYS B 1 95 ? 23.109 3.658 -10.523 1 97.19 95 LYS B CA 1
ATOM 1734 C C . LYS B 1 95 ? 23.641 2.229 -10.609 1 97.19 95 LYS B C 1
ATOM 1736 O O . LYS B 1 95 ? 24.438 1.912 -11.5 1 97.19 95 LYS B O 1
ATOM 1741 N N . SER B 1 96 ? 23.234 1.381 -9.734 1 96.75 96 SER B N 1
ATOM 1742 C CA . SER B 1 96 ? 23.734 0.012 -9.68 1 96.75 96 SER B CA 1
ATOM 1743 C C . SER B 1 96 ? 22.906 -0.916 -10.562 1 96.75 96 SER B C 1
ATOM 1745 O O . SER B 1 96 ? 23.266 -2.08 -10.758 1 96.75 96 SER B O 1
ATOM 1747 N N . GLY B 1 97 ? 21.703 -0.453 -10.953 1 95.75 97 GLY B N 1
ATOM 1748 C CA . GLY B 1 97 ? 20.812 -1.281 -11.758 1 95.75 97 GLY B CA 1
ATOM 1749 C C . GLY B 1 97 ? 19.953 -2.207 -10.922 1 95.75 97 GLY B C 1
ATOM 1750 O O . GLY B 1 97 ? 19.391 -3.176 -11.438 1 95.75 97 GLY B O 1
ATOM 1751 N N . GLN B 1 98 ? 19.922 -1.918 -9.688 1 95.75 98 GLN B N 1
ATOM 1752 C CA . GLN B 1 98 ? 19.094 -2.713 -8.789 1 95.75 98 GLN B CA 1
ATOM 1753 C C . GLN B 1 98 ? 17.609 -2.359 -8.945 1 95.75 98 GLN B C 1
ATOM 1755 O O . GLN B 1 98 ? 17.281 -1.229 -9.305 1 95.75 98 GLN B O 1
ATOM 1760 N N . ASP B 1 99 ? 16.766 -3.305 -8.758 1 96.31 99 ASP B N 1
ATOM 1761 C CA . ASP B 1 99 ? 15.328 -3.088 -8.766 1 96.31 99 ASP B CA 1
ATOM 1762 C C . ASP B 1 99 ? 14.914 -2.121 -7.66 1 96.31 99 ASP B C 1
ATOM 1764 O O . ASP B 1 99 ? 15.156 -2.381 -6.48 1 96.31 99 ASP B O 1
ATOM 1768 N N . PRO B 1 100 ? 14.297 -1.047 -8.055 1 97 100 PRO B N 1
ATOM 1769 C CA . PRO B 1 100 ? 13.93 -0.058 -7.039 1 97 100 PRO B CA 1
ATOM 1770 C C . PRO B 1 100 ? 12.945 -0.606 -6.016 1 97 100 PRO B C 1
ATOM 1772 O O . PRO B 1 100 ? 12.977 -0.213 -4.848 1 97 100 PRO B O 1
ATOM 1775 N N . TYR B 1 101 ? 12.07 -1.422 -6.449 1 97.69 101 TYR B N 1
ATOM 1776 C CA . TYR B 1 101 ? 11.125 -2.014 -5.508 1 97.69 101 TYR B CA 1
ATOM 1777 C C . TYR B 1 101 ? 11.852 -2.869 -4.473 1 97.69 101 TYR B C 1
ATOM 1779 O O . TYR B 1 101 ? 11.5 -2.852 -3.291 1 97.69 101 TYR B O 1
ATOM 1787 N N . MET B 1 102 ? 12.797 -3.557 -4.922 1 97.62 102 MET B N 1
ATOM 1788 C CA . MET B 1 102 ? 13.594 -4.367 -4.004 1 97.62 102 MET B CA 1
ATOM 1789 C C . MET B 1 102 ? 14.359 -3.486 -3.025 1 97.62 102 MET B C 1
ATOM 1791 O O . MET B 1 102 ? 14.477 -3.814 -1.843 1 97.62 102 MET B O 1
ATOM 1795 N N . SER B 1 103 ? 14.906 -2.457 -3.547 1 98 103 SER B N 1
ATOM 1796 C CA . SER B 1 103 ? 15.641 -1.528 -2.689 1 98 103 SER B CA 1
ATOM 1797 C C . SER B 1 103 ? 14.734 -0.945 -1.609 1 98 103 SER B C 1
ATOM 1799 O O . SER B 1 103 ? 15.148 -0.803 -0.457 1 98 103 SER B O 1
ATOM 1801 N N . MET B 1 104 ? 13.539 -0.641 -1.945 1 97.94 104 MET B N 1
ATOM 1802 C CA . MET B 1 104 ? 12.586 -0.102 -0.973 1 97.94 104 MET B CA 1
ATOM 1803 C C . MET B 1 104 ? 12.18 -1.169 0.037 1 97.94 104 MET B C 1
ATOM 1805 O O . MET B 1 104 ? 12.016 -0.876 1.223 1 97.94 104 MET B O 1
ATOM 1809 N N . LEU B 1 105 ? 11.961 -2.359 -0.456 1 98 105 LEU B N 1
ATOM 1810 C CA . LEU B 1 105 ? 11.68 -3.471 0.445 1 98 105 LEU B CA 1
ATOM 1811 C C . LEU B 1 105 ? 12.781 -3.621 1.49 1 98 105 LEU B C 1
ATOM 1813 O O . LEU B 1 105 ? 12.492 -3.777 2.68 1 98 105 LEU B O 1
ATOM 1817 N N . CYS B 1 106 ? 13.984 -3.561 1.019 1 97.62 106 CYS B N 1
ATOM 1818 C CA . CYS B 1 106 ? 15.133 -3.691 1.911 1 97.62 106 CYS B CA 1
ATOM 1819 C C . CYS B 1 106 ? 15.164 -2.553 2.924 1 97.62 106 CYS B C 1
ATOM 1821 O O . CYS B 1 106 ? 15.383 -2.781 4.113 1 97.62 106 CYS B O 1
ATOM 1823 N N . LEU B 1 107 ? 14.961 -1.378 2.418 1 97.75 107 LEU B N 1
ATOM 1824 C CA . LEU B 1 107 ? 14.93 -0.223 3.309 1 97.75 107 LEU B CA 1
ATOM 1825 C C . LEU B 1 107 ? 13.922 -0.425 4.43 1 97.75 107 LEU B C 1
ATOM 1827 O O . LEU B 1 107 ? 14.211 -0.133 5.594 1 97.75 107 LEU B O 1
ATOM 1831 N N . ARG B 1 108 ? 12.758 -0.966 4.156 1 97.38 108 ARG B N 1
ATOM 1832 C CA . ARG B 1 108 ? 11.656 -1.145 5.098 1 97.38 108 ARG B CA 1
ATOM 1833 C C . ARG B 1 108 ? 11.922 -2.311 6.043 1 97.38 108 ARG B C 1
ATOM 1835 O O . ARG B 1 108 ? 11.383 -2.355 7.148 1 97.38 108 ARG B O 1
ATOM 1842 N N . SER B 1 109 ? 12.781 -3.232 5.621 1 96.94 109 SER B N 1
ATOM 1843 C CA . SER B 1 109 ? 12.938 -4.484 6.355 1 96.94 109 SER B CA 1
ATOM 1844 C C . SER B 1 109 ? 14.289 -4.551 7.066 1 96.94 109 SER B C 1
ATOM 1846 O O . SER B 1 109 ? 14.578 -5.52 7.762 1 96.94 109 SER B O 1
ATOM 1848 N N . THR B 1 110 ? 15.109 -3.535 6.879 1 96 110 THR B N 1
ATOM 1849 C CA . THR B 1 110 ? 16.406 -3.498 7.531 1 96 110 THR B CA 1
ATOM 1850 C C . THR B 1 110 ? 16.312 -2.842 8.906 1 96 110 THR B C 1
ATOM 1852 O O . THR B 1 110 ? 15.711 -1.774 9.047 1 96 110 THR B O 1
ATOM 1855 N N . PRO B 1 111 ? 16.875 -3.521 9.875 1 95.56 111 PRO B N 1
ATOM 1856 C CA . PRO B 1 111 ? 16.844 -2.912 11.203 1 95.56 111 PRO B CA 1
ATOM 1857 C C . PRO B 1 111 ? 17.422 -1.498 11.219 1 95.56 111 PRO B C 1
ATOM 1859 O O . PRO B 1 111 ? 18.391 -1.215 10.508 1 95.56 111 PRO B O 1
ATOM 1862 N N . LEU B 1 112 ? 16.812 -0.667 12.008 1 91.81 112 LEU B N 1
ATOM 1863 C CA . LEU B 1 112 ? 17.234 0.723 12.109 1 91.81 112 LEU B CA 1
ATOM 1864 C C . LEU B 1 112 ? 18.594 0.824 12.805 1 91.81 112 LEU B C 1
ATOM 1866 O O . LEU B 1 112 ? 19.375 1.737 12.523 1 91.81 112 LEU B O 1
ATOM 1870 N N . ASP B 1 113 ? 18.766 -0.021 13.711 1 89.12 113 ASP B N 1
ATOM 1871 C CA . ASP B 1 113 ? 20.047 -0.124 14.414 1 89.12 113 ASP B CA 1
ATOM 1872 C C . ASP B 1 113 ? 20.203 -1.494 15.07 1 89.12 113 ASP B C 1
ATOM 1874 O O . ASP B 1 113 ? 19.375 -2.381 14.875 1 89.12 113 ASP B O 1
ATOM 1878 N N . SER B 1 114 ? 21.297 -1.707 15.758 1 90.12 114 SER B N 1
ATOM 1879 C CA . SER B 1 114 ? 21.609 -2.994 16.375 1 90.12 114 SER B CA 1
ATOM 1880 C C . SER B 1 114 ? 20.531 -3.387 17.391 1 90.12 114 SER B C 1
ATOM 1882 O O . SER B 1 114 ? 20.328 -4.574 17.656 1 90.12 114 SER B O 1
ATOM 1884 N N . GLN B 1 115 ? 19.859 -2.449 17.844 1 92.56 115 GLN B N 1
ATOM 1885 C CA . GLN B 1 115 ? 18.938 -2.746 18.938 1 92.56 115 GLN B CA 1
ATOM 1886 C C . GLN B 1 115 ? 17.5 -2.455 18.531 1 92.56 115 GLN B C 1
ATOM 1888 O O . GLN B 1 115 ? 16.562 -2.691 19.297 1 92.56 115 GLN B O 1
ATOM 1893 N N . LEU B 1 116 ? 17.344 -1.905 17.391 1 91.75 116 LEU B N 1
ATOM 1894 C CA . LEU B 1 116 ? 15.992 -1.52 16.984 1 91.75 116 LEU B CA 1
ATOM 1895 C C . LEU B 1 116 ? 15.547 -2.334 15.766 1 91.75 116 LEU B C 1
ATOM 1897 O O . LEU B 1 116 ? 16.328 -2.562 14.844 1 91.75 116 LEU B O 1
ATOM 1901 N N . PRO B 1 117 ? 14.367 -2.832 15.867 1 95.94 117 PRO B N 1
ATOM 1902 C CA . PRO B 1 117 ? 13.844 -3.59 14.719 1 95.94 117 PRO B CA 1
ATOM 1903 C C . PRO B 1 117 ? 13.711 -2.74 13.461 1 95.94 117 PRO B C 1
ATOM 1905 O O . PRO B 1 117 ? 14.023 -1.547 13.477 1 95.94 117 PRO B O 1
ATOM 1908 N N . SER B 1 118 ? 13.422 -3.32 12.375 1 96.69 118 SER B N 1
ATOM 1909 C CA . SER B 1 118 ? 13.211 -2.629 11.109 1 96.69 118 SER B CA 1
ATOM 1910 C C . SER B 1 118 ? 11.93 -1.799 11.141 1 96.69 118 SER B C 1
ATOM 1912 O O . SER B 1 118 ? 11.07 -2.008 12 1 96.69 118 SER B O 1
ATOM 1914 N N . PRO B 1 119 ? 11.758 -0.849 10.227 1 96.19 119 PRO B N 1
ATOM 1915 C CA . PRO B 1 119 ? 10.516 -0.086 10.117 1 96.19 119 PRO B CA 1
ATOM 1916 C C . PRO B 1 119 ? 9.281 -0.981 9.984 1 96.19 119 PRO B C 1
ATOM 1918 O O . PRO B 1 119 ? 8.266 -0.742 10.641 1 96.19 119 PRO B O 1
ATOM 1921 N N . ALA B 1 120 ? 9.398 -2.02 9.195 1 95.25 120 ALA B N 1
ATOM 1922 C CA . ALA B 1 120 ? 8.281 -2.932 8.992 1 95.25 120 ALA B CA 1
ATOM 1923 C C . ALA B 1 120 ? 7.902 -3.633 10.297 1 95.25 120 ALA B C 1
ATOM 1925 O O . ALA B 1 120 ? 6.719 -3.77 10.617 1 95.25 120 ALA B O 1
ATOM 1926 N N . GLU B 1 121 ? 8.922 -4.035 11.047 1 94.44 121 GLU B N 1
ATOM 1927 C CA . GLU B 1 121 ? 8.695 -4.723 12.312 1 94.44 121 GLU B CA 1
ATOM 1928 C C . GLU B 1 121 ? 8.055 -3.793 13.344 1 94.44 121 GLU B C 1
ATOM 1930 O O . GLU B 1 121 ? 7.25 -4.227 14.164 1 94.44 121 GLU B O 1
ATOM 1935 N N . LEU B 1 122 ? 8.484 -2.582 13.305 1 93.88 122 LEU B N 1
ATOM 1936 C CA . LEU B 1 122 ? 7.957 -1.611 14.258 1 93.88 122 LEU B CA 1
ATOM 1937 C C . LEU B 1 122 ? 6.527 -1.22 13.898 1 93.88 122 LEU B C 1
ATOM 1939 O O . LEU B 1 122 ? 5.711 -0.961 14.781 1 93.88 122 LEU B O 1
ATOM 1943 N N . LEU B 1 123 ? 6.223 -1.126 12.68 1 91.75 123 LEU B N 1
ATOM 1944 C CA . LEU B 1 123 ? 4.91 -0.677 12.227 1 91.75 123 LEU B CA 1
ATOM 1945 C C . LEU B 1 123 ? 3.867 -1.774 12.414 1 91.75 123 LEU B C 1
ATOM 1947 O O . LEU B 1 123 ? 2.705 -1.488 12.711 1 91.75 123 LEU B O 1
ATOM 1951 N N . TYR B 1 124 ? 4.203 -3.061 12.07 1 86.12 124 TYR B N 1
ATOM 1952 C CA . TYR B 1 124 ? 3.262 -4.176 12.078 1 86.12 124 TYR B CA 1
ATOM 1953 C C . TYR B 1 124 ? 3.605 -5.172 13.18 1 86.12 124 TYR B C 1
ATOM 1955 O O . TYR B 1 124 ? 2.723 -5.848 13.711 1 86.12 124 TYR B O 1
#

Secondary structure (DSSP, 8-state):
-B-TTT--B------TT---HHHHHHHHHHHHHHH---SEEEE-S-TTTSSHHHHHHHHHHT-EEEE--TT-HHHHHHHHHHHHHHHHHHHHHHHHT--HHHHHHHHHHS-SSSSS--HHHHH-/-B-TTT--B------TT---HHHHHHHHHHHHHHH---SEEEE-S-TTTSSHHHHHHHHHHT-EEEE--TT-HHHHHHHHHHHHHHHHHHHHHHHHT--HHHHHHHHHHS-SSSSS--HHHHH-

Radius of gyration: 19.29 Å; Cα contacts (8 Å, |Δi|>4): 293; chains: 2; bounding box: 48×56×41 Å

Solvent-accessible surface area (backbone atoms only — not comparable to full-atom values): 13841 Å² total; per-residue (Å²): 90,66,41,82,85,34,61,35,74,48,87,79,91,67,61,86,92,50,70,40,30,65,50,48,44,52,51,50,40,50,51,27,32,74,73,47,79,58,68,66,46,76,40,59,77,44,64,36,55,64,39,71,62,31,51,53,48,29,60,75,70,62,34,47,75,41,57,57,41,94,84,36,57,67,60,52,54,49,50,54,51,51,52,47,52,51,49,50,50,48,50,50,18,61,75,73,67,45,57,52,45,57,49,47,27,46,62,32,62,37,52,75,45,99,84,38,65,12,15,47,63,60,68,70,92,65,41,83,83,33,62,35,72,49,87,80,90,66,63,87,94,48,71,41,29,66,49,48,44,53,51,50,40,50,52,27,32,75,74,46,78,58,67,65,47,78,39,60,78,45,64,37,54,64,37,70,63,30,51,52,48,30,60,75,71,62,33,45,75,42,56,57,39,93,86,38,57,67,60,50,54,49,51,54,50,50,50,49,52,51,50,50,50,47,50,51,18,60,75,73,67,44,57,52,44,58,49,47,27,46,63,31,61,38,53,75,44,99,86,39,64,13,15,49,62,60,68,68

Nearest PDB structures (foldseek):
  8fnj-assembly1_G  TM=8.253E-01  e=1.708E-05  Homo sapiens
  4fw1-assembly1_B  TM=8.406E-01  e=4.125E-05  Rous sarcoma virus - Prague C
  7ue1-assembly1_B  TM=8.411E-01  e=4.679E-05  Human immunodeficiency virus 1
  6vlm-assembly1_B  TM=8.223E-01  e=6.020E-05  Human immunodeficiency virus 1
  1a5v-assembly1_A  TM=8.159E-01  e=2.908E-04  Rous sarcoma virus (strain Schmidt-Ruppin)

Sequence (248 aa):
MCDYYSKFPVIKKIPSGQSTGQTVVNLTKCVMSEQGVPEVIISDNGPQYDCRSYKQFSQEWGFKHITSSPRYPQSNGFIERQVQTVKNTLDKAKKSGQDPYMSMLCLRSTPLDSQLPSPAELLYMCDYYSKFPVIKKIPSGQSTGQTVVNLTKCVMSEQGVPEVIISDNGPQYDCRSYKQFSQEWGFKHITSSPRYPQSNGFIERQVQTVKNTLDKAKKSGQDPYMSMLCLRSTPLDSQLPSPAELLY

Foldseek 3Di:
DADPFLRQDDDDDDPPPRLALVVVLVVVVVVCVVQNDDQEDEAAPDVSCVDPSNVVSCVVRHHHYHHDDVVCPVVVVSVVVSVVVLVVLQVVCVVVVHDSVVSSVCQQQPAPDPPG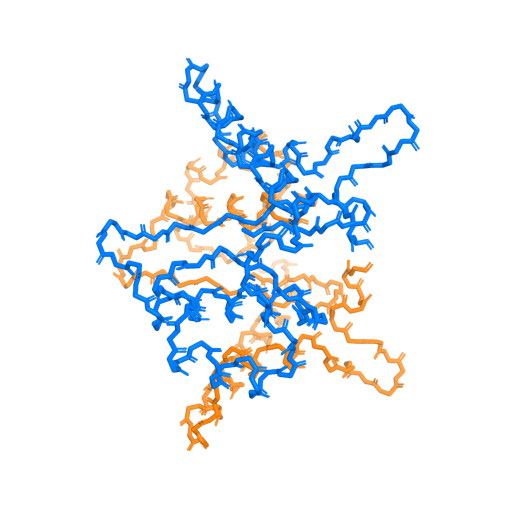GGSVVRSD/DADPFLRQDDDDDDPPPRLALVVVLVVVVVVCVVQNDDQEDEAAPDVSCVDPSNVVSCVVRHHHYHHDDVVCPVVVVSVVVSVVVLVVLQVVCVVVVHDSVVSSVCQQQPAPDPPGGGSVVRSD

pLDDT: mean 92.51, std 7.56, range [60.69, 98.06]

InterPro domains:
  IPR001584 Integrase, catalytic core [PF00665] (2-73)
  IPR001584 Integrase, catalytic core [PS50994] (1-124)
  IPR012337 Ribonuclease H-like superfamily [SSF53098] (2-100)
  IPR036397 Ribonuclease H superfamily [G3DSA:3.30.420.10] (1-124)